Protein 5NFI (pdb70)

Solvent-accessible surface area: 13356 Å² total

Structure (mmCIF, N/CA/C/O backbone):
data_5NFI
#
_entry.id   5NFI
#
_cell.length_a   101.600
_cell.length_b   83.210
_cell.length_c   38.740
_cell.angle_alpha   90.000
_cell.angle_beta   94.760
_cell.angle_gamma   90.000
#
_symmetry.space_group_name_H-M   'C 1 2 1'
#
loop_
_entity.id
_entity.type
_entity.pdbx_description
1 polymer 'Minor fimbrium anchoring subunit Mfa2'
2 non-polymer 'IODIDE ION'
3 water water
#
loop_
_atom_site.group_PDB
_atom_site.id
_atom_site.type_symbol
_atom_site.label_atom_id
_atom_site.label_alt_id
_atom_site.label_comp_id
_atom_site.label_asym_id
_atom_site.label_entity_id
_atom_site.label_seq_id
_atom_site.pdbx_PDB_ins_code
_atom_site.Cartn_x
_atom_site.Cartn_y
_atom_site.Cartn_z
_atom_site.occupancy
_atom_site.B_iso_or_equiv
_atom_site.auth_seq_id
_atom_site.auth_comp_id
_atom_site.auth_asym_id
_atom_site.auth_atom_id
_atom_site.pdbx_PDB_model_num
ATOM 1 N N . CYS A 1 1 ? 32.372 63.308 18.388 1.00 87.89 40 CYS B N 1
ATOM 2 C CA . CYS A 1 1 ? 33.728 62.835 18.116 1.00 87.37 40 CYS B CA 1
ATOM 3 C C . CYS A 1 1 ? 33.739 61.343 17.727 1.00 85.00 40 CYS B C 1
ATOM 4 O O . CYS A 1 1 ? 33.362 60.483 18.529 1.00 83.89 40 CYS B O 1
ATOM 7 N N . PRO A 1 2 ? 34.187 61.029 16.497 1.00 84.37 41 PRO B N 1
ATOM 8 C CA . PRO A 1 2 ? 34.137 59.662 15.952 1.00 81.35 41 PRO B CA 1
ATOM 9 C C . PRO A 1 2 ? 35.266 58.766 16.477 1.00 79.02 41 PRO 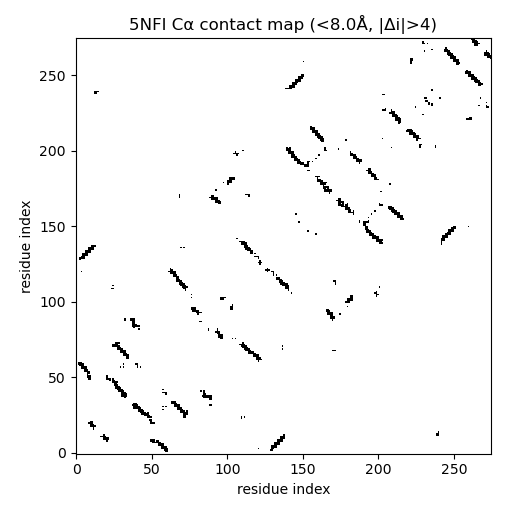B C 1
ATOM 10 O O . PRO A 1 2 ? 36.370 59.257 16.732 1.00 80.23 41 PRO B O 1
ATOM 14 N N . ARG A 1 3 ? 34.988 57.472 16.642 1.00 75.57 42 ARG B N 1
ATOM 15 C CA . ARG A 1 3 ? 35.977 56.534 17.175 1.00 73.36 42 ARG B CA 1
ATOM 16 C C . ARG A 1 3 ? 35.923 55.145 16.506 1.00 71.72 42 ARG B C 1
ATOM 17 O O . ARG A 1 3 ? 34.921 54.761 15.886 1.00 70.85 42 ARG B O 1
ATOM 25 N N . GLY A 1 4 ? 37.001 54.379 16.656 1.00 70.93 43 GLY B N 1
ATOM 26 C CA . GLY A 1 4 ? 37.075 53.069 16.048 1.00 68.31 43 GLY B CA 1
ATOM 27 C C . GLY A 1 4 ? 38.435 52.417 16.147 1.00 67.36 43 GLY B C 1
ATOM 28 O O . GLY A 1 4 ? 39.398 53.026 16.603 1.00 67.90 43 GLY B O 1
ATOM 29 N N . VAL A 1 5 ? 38.486 51.155 15.727 1.00 65.78 44 VAL B N 1
ATOM 30 C CA . VAL A 1 5 ? 39.705 50.352 15.731 1.00 64.91 44 VAL B CA 1
ATOM 31 C C . VAL A 1 5 ? 40.177 50.124 14.307 1.00 63.67 44 VAL B C 1
ATOM 32 O O . VAL A 1 5 ? 39.409 49.652 13.483 1.00 61.85 44 VAL B O 1
ATOM 36 N N . TYR A 1 6 ? 41.430 50.433 14.003 1.00 64.21 45 TYR B N 1
ATOM 37 C CA . TYR A 1 6 ? 41.966 49.992 12.727 1.00 63.74 45 TYR B CA 1
ATOM 38 C C . TYR A 1 6 ? 42.492 48.572 12.896 1.00 61.83 45 TYR B C 1
ATOM 39 O O . TYR A 1 6 ? 43.194 48.276 13.857 1.00 61.95 45 TYR B O 1
ATOM 48 N N . VAL A 1 7 ? 42.133 47.697 11.963 1.00 60.09 46 VAL B N 1
ATOM 49 C CA . VAL A 1 7 ? 42.522 46.297 12.041 1.00 59.04 46 VAL B CA 1
ATOM 50 C C . VAL A 1 7 ? 43.281 45.860 10.800 1.00 59.53 46 VAL B C 1
ATOM 51 O O . VAL A 1 7 ? 42.862 46.108 9.669 1.00 58.86 46 VAL B O 1
ATOM 55 N N . ASN A 1 8 ? 44.418 45.220 11.044 1.00 61.04 47 ASN B N 1
ATOM 56 C CA . ASN A 1 8 ? 45.259 44.664 10.007 1.00 61.83 47 ASN B CA 1
ATOM 57 C C . ASN A 1 8 ? 45.093 43.150 9.938 1.00 61.23 47 ASN B C 1
ATOM 58 O O . ASN A 1 8 ? 45.124 42.459 10.964 1.00 60.34 47 ASN B O 1
ATOM 63 N N . PHE A 1 9 ? 44.920 42.618 8.739 1.00 61.83 48 PHE B N 1
ATOM 64 C CA . PHE A 1 9 ? 44.656 41.195 8.654 1.00 62.06 48 PHE B CA 1
ATOM 65 C C . PHE A 1 9 ? 45.818 40.479 8.014 1.00 64.15 48 PHE B C 1
ATOM 66 O O . PHE A 1 9 ? 46.283 40.865 6.929 1.00 65.97 48 PHE B O 1
ATOM 74 N N . TYR A 1 10 ? 46.288 39.450 8.723 1.00 64.07 49 TYR B N 1
ATOM 75 C CA . TYR A 1 10 ? 47.370 38.589 8.272 1.00 64.33 49 TYR B CA 1
ATOM 76 C C . TYR A 1 10 ? 46.982 37.114 8.419 1.00 63.84 49 TYR B C 1
ATOM 77 O O . TYR A 1 10 ? 45.887 36.791 8.885 1.00 62.35 49 TYR B O 1
ATOM 86 N N . SER A 1 11 ? 47.873 36.222 8.004 1.00 64.99 50 SER B N 1
ATOM 87 C CA . SER A 1 11 ? 47.653 34.801 8.215 1.00 64.75 50 SER B CA 1
ATOM 88 C C . SER A 1 11 ? 48.978 34.121 8.530 1.00 68.08 50 SER B C 1
ATOM 89 O O . SER A 1 11 ? 49.871 34.025 7.684 1.00 69.11 50 SER B O 1
ATOM 92 N N . GLN A 1 12 ? 49.101 33.669 9.768 1.00 69.68 51 GLN B N 1
ATOM 93 C CA . GLN A 1 12 ? 50.295 32.993 10.212 1.00 73.08 51 GLN B CA 1
ATOM 94 C C . GLN A 1 12 ? 49.865 31.780 10.995 1.00 73.49 51 GLN B C 1
ATOM 95 O O . GLN A 1 12 ? 49.292 31.877 12.078 1.00 73.00 51 GLN B O 1
ATOM 101 N N . THR A 1 13 ? 50.163 30.625 10.438 1.00 74.87 52 THR B N 1
ATOM 102 C CA . THR A 1 13 ? 49.442 29.438 10.822 1.00 73.88 52 THR B CA 1
ATOM 103 C C . THR A 1 13 ? 49.821 28.798 12.160 1.00 75.06 52 THR B C 1
ATOM 104 O O . THR A 1 13 ? 49.014 28.012 12.672 1.00 74.41 52 THR B O 1
ATOM 108 N N . GLU A 1 14 ? 51.004 29.147 12.693 1.00 75.69 53 GLU B N 1
ATOM 109 C CA . GLU A 1 14 ? 51.633 28.565 13.904 1.00 77.04 53 GLU B CA 1
ATOM 110 C C . GLU A 1 14 ? 52.866 27.732 13.559 1.00 77.86 53 GLU B C 1
ATOM 111 O O . GLU A 1 14 ? 53.819 27.680 14.321 1.00 79.92 53 GLU B O 1
ATOM 117 N N . CYS A 1 15 ? 52.835 27.060 12.417 1.00 75.98 54 CYS B N 1
ATOM 118 C CA . CYS A 1 15 ? 54.035 26.422 11.891 1.00 76.72 54 CYS B CA 1
ATOM 119 C C . CYS A 1 15 ? 54.744 27.363 10.920 1.00 78.13 54 CYS B C 1
ATOM 120 O O . CYS A 1 15 ? 55.823 27.053 10.419 1.00 79.92 54 CYS B O 1
ATOM 123 N N . ALA A 1 16 ? 54.135 28.512 10.653 1.00 78.59 55 ALA B N 1
ATOM 124 C CA . ALA A 1 16 ? 54.729 29.493 9.755 1.00 81.48 55 ALA B CA 1
ATOM 125 C C . ALA A 1 16 ? 55.673 30.421 10.521 1.00 84.98 55 ALA B C 1
ATOM 126 O O . ALA A 1 16 ? 55.355 30.876 11.621 1.00 85.18 55 ALA B O 1
ATOM 128 N N . GLU A 1 17 ? 56.838 30.699 9.949 1.00 87.57 56 GLU B N 1
ATOM 129 C CA . GLU A 1 17 ? 57.804 31.555 10.628 1.00 90.45 56 GLU B CA 1
ATOM 130 C C . GLU A 1 17 ? 57.522 33.031 10.354 1.00 90.86 56 GLU B C 1
ATOM 131 O O . GLU A 1 17 ? 57.786 33.877 11.205 1.00 91.35 56 GLU B O 1
ATOM 137 N N . ASN A 1 18 ? 56.964 33.314 9.174 1.00 90.73 57 ASN B N 1
ATOM 138 C CA . ASN A 1 18 ? 56.571 34.663 8.755 1.00 90.45 57 ASN B CA 1
ATOM 139 C C . ASN A 1 18 ? 55.058 34.771 8.468 1.00 87.29 57 ASN B C 1
ATOM 140 O O . ASN A 1 18 ? 54.443 33.822 7.984 1.00 85.98 57 ASN B O 1
ATOM 145 N N . PRO A 1 19 ? 54.446 35.930 8.774 1.00 85.89 58 PRO B N 1
ATOM 146 C CA . PRO A 1 19 ? 53.015 36.079 8.491 1.00 82.29 58 PRO B CA 1
ATOM 147 C C . PRO A 1 19 ? 52.742 36.169 7.001 1.00 80.26 58 PRO B C 1
ATOM 148 O O . PRO A 1 19 ? 53.570 36.699 6.260 1.00 82.07 58 PRO B O 1
ATOM 152 N N . SER A 1 20 ? 51.594 35.648 6.577 1.00 76.32 59 SER B N 1
ATOM 153 C CA . SER A 1 20 ? 51.196 35.670 5.179 1.00 74.26 59 SER B CA 1
ATOM 154 C C . SER A 1 20 ? 49.983 36.573 5.031 1.00 72.23 59 SER B C 1
ATOM 155 O O . SER A 1 20 ? 49.354 36.933 6.023 1.00 71.63 59 SER B O 1
ATOM 158 N N . TYR A 1 21 ? 49.646 36.923 3.794 1.00 70.77 60 TYR B N 1
ATOM 159 C CA . TYR A 1 21 ? 48.535 37.832 3.528 1.00 68.29 60 TYR B CA 1
ATOM 160 C C . TYR A 1 21 ? 47.709 37.341 2.349 1.00 66.61 60 TYR B C 1
ATOM 161 O O . TYR A 1 21 ? 47.646 38.005 1.308 1.00 67.83 60 TYR B O 1
ATOM 170 N N . PRO A 1 22 ? 47.038 36.195 2.527 1.00 63.79 61 PRO B N 1
ATOM 171 C CA . PRO A 1 22 ? 46.475 35.389 1.439 1.00 61.65 61 PRO B CA 1
ATOM 172 C C . PRO A 1 22 ? 45.592 36.174 0.493 1.00 60.66 61 PRO B C 1
ATOM 173 O O . PRO A 1 22 ? 44.662 36.847 0.937 1.00 60.13 61 PRO B O 1
ATOM 177 N N . ALA A 1 23 ? 45.882 36.084 -0.800 1.00 61.46 62 ALA B N 1
ATOM 178 C CA . ALA A 1 23 ? 45.018 36.672 -1.816 1.00 62.50 62 ALA B CA 1
ATOM 179 C C . ALA A 1 23 ? 43.626 36.044 -1.801 1.00 60.87 62 ALA B C 1
ATOM 180 O O . ALA A 1 23 ? 42.667 36.648 -2.270 1.00 61.02 62 ALA B O 1
ATOM 182 N N . GLU A 1 24 ? 43.538 34.827 -1.258 1.00 58.79 63 GLU B N 1
ATOM 183 C CA . GLU A 1 24 ? 42.309 34.043 -1.224 1.00 56.34 63 GLU B CA 1
ATOM 184 C C . GLU A 1 24 ? 41.189 34.768 -0.517 1.00 53.71 63 GLU B C 1
ATOM 185 O O . GLU A 1 24 ? 40.018 34.487 -0.766 1.00 52.01 63 GLU B O 1
ATOM 191 N N . VAL A 1 25 ? 41.544 35.688 0.382 1.00 53.93 64 VAL B N 1
ATOM 192 C CA . VAL A 1 25 ? 40.533 36.443 1.118 1.00 52.79 64 VAL B CA 1
ATOM 193 C C . VAL A 1 25 ? 40.062 37.624 0.306 1.00 54.14 64 VAL B C 1
ATOM 194 O O . VAL A 1 25 ? 40.807 38.572 0.136 1.00 56.49 64 VAL B O 1
ATOM 198 N N . ALA A 1 26 ? 38.828 37.563 -0.200 1.00 53.25 65 ALA B N 1
ATOM 199 C CA . ALA A 1 26 ? 38.311 38.596 -1.118 1.00 54.49 65 ALA B CA 1
ATOM 200 C C . ALA A 1 26 ? 37.283 39.523 -0.493 1.00 54.17 65 ALA B C 1
ATOM 201 O O . ALA A 1 26 ? 36.978 40.576 -1.050 1.00 55.84 65 ALA B O 1
ATOM 203 N N . ARG A 1 27 ? 36.740 39.143 0.654 1.00 51.99 66 ARG B N 1
ATOM 204 C CA . ARG A 1 27 ? 35.768 39.989 1.311 1.00 51.52 66 ARG B CA 1
ATOM 205 C C . ARG A 1 27 ? 35.757 39.697 2.798 1.00 50.58 66 ARG B C 1
ATOM 206 O O . ARG A 1 27 ? 36.283 38.685 3.231 1.00 49.91 66 ARG B O 1
ATOM 214 N N . LEU A 1 28 ? 35.183 40.600 3.585 1.00 51.15 67 LEU B N 1
ATOM 215 C CA . LEU A 1 28 ? 35.267 40.520 5.041 1.00 50.99 67 LEU B CA 1
ATOM 216 C C . LEU A 1 28 ? 33.943 40.885 5.704 1.00 50.63 67 LEU B C 1
ATOM 217 O O . LEU A 1 28 ? 33.216 41.756 5.234 1.00 51.38 67 LEU B O 1
ATOM 222 N N . ASN A 1 29 ? 33.639 40.189 6.791 1.00 49.69 68 ASN B N 1
ATOM 223 C CA . ASN A 1 29 ? 32.565 40.543 7.689 1.00 50.04 68 ASN B CA 1
ATOM 224 C C . ASN A 1 29 ? 33.213 40.676 9.068 1.00 50.41 68 ASN B C 1
ATOM 225 O O . ASN A 1 29 ? 33.635 39.686 9.662 1.00 50.29 68 ASN B O 1
ATOM 230 N N . VAL A 1 30 ? 33.318 41.897 9.568 1.00 51.12 69 VAL B N 1
ATOM 231 C CA . VAL A 1 30 ? 34.026 42.149 10.812 1.00 51.25 69 VAL B CA 1
ATOM 232 C C . VAL A 1 30 ? 33.074 42.706 11.863 1.00 52.88 69 VAL B C 1
ATOM 233 O O . VAL A 1 30 ? 32.403 43.724 11.637 1.00 54.87 69 VAL B O 1
ATOM 237 N N . TYR A 1 31 ? 33.009 42.023 13.002 1.00 52.25 70 TYR B N 1
ATOM 238 C CA . TYR A 1 31 ? 32.075 42.363 14.070 1.00 52.86 70 TYR B CA 1
ATOM 239 C C . TYR A 1 31 ? 32.822 42.784 15.323 1.00 54.58 70 TYR B C 1
ATOM 240 O O . TYR A 1 31 ? 33.930 42.302 15.590 1.00 55.21 70 TYR B O 1
ATOM 249 N N . ALA A 1 32 ? 32.210 43.673 16.098 1.00 55.07 71 ALA B N 1
ATOM 250 C CA . ALA A 1 32 ? 32.792 44.098 17.368 1.00 55.25 71 ALA B CA 1
ATOM 251 C C . ALA A 1 32 ? 31.832 43.762 18.500 1.00 55.96 71 ALA B C 1
ATOM 252 O O . ALA A 1 32 ? 30.654 44.117 18.458 1.00 56.13 71 ALA B O 1
ATOM 254 N N . PHE A 1 33 ? 32.343 43.049 19.496 1.00 57.03 72 PHE B N 1
ATOM 255 C CA . PHE A 1 33 ? 31.571 42.722 20.681 1.00 58.69 72 PHE B CA 1
ATOM 256 C C . PHE A 1 33 ? 32.239 43.403 21.857 1.00 60.81 72 PHE B C 1
ATOM 257 O O . PHE A 1 33 ? 33.457 43.603 21.853 1.00 60.64 72 PHE B O 1
ATOM 265 N N . ASP A 1 34 ? 31.441 43.788 22.848 1.00 62.93 73 ASP B N 1
ATOM 266 C CA . ASP A 1 34 ? 31.957 44.533 23.993 1.00 64.92 73 ASP B CA 1
ATOM 267 C C . ASP A 1 34 ? 32.198 43.664 25.226 1.00 65.74 73 ASP B C 1
ATOM 268 O O . ASP A 1 34 ? 32.192 42.438 25.145 1.00 64.45 73 ASP B O 1
ATOM 273 N N . LYS A 1 35 ? 32.399 44.325 26.362 1.00 68.56 74 LYS B N 1
ATOM 274 C CA . LYS A 1 35 ? 32.660 43.661 27.632 1.00 71.05 74 LYS B CA 1
ATOM 275 C C . LYS A 1 35 ? 31.660 42.544 27.928 1.00 72.01 74 LYS B C 1
ATOM 276 O O . LYS A 1 35 ? 32.002 41.579 28.602 1.00 72.68 74 LYS B O 1
ATOM 282 N N . ASP A 1 36 ? 30.439 42.667 27.408 1.00 72.50 75 ASP B N 1
ATOM 283 C CA . ASP A 1 36 ? 29.356 41.725 27.716 1.00 72.93 75 ASP B CA 1
ATOM 284 C C . ASP A 1 36 ? 29.117 40.686 26.623 1.00 70.44 75 ASP B C 1
ATOM 285 O O . ASP A 1 36 ? 28.263 39.814 26.767 1.00 70.01 75 ASP B O 1
ATOM 290 N N . GLY A 1 37 ? 29.878 40.776 25.541 1.00 68.05 76 GLY B N 1
ATOM 291 C CA . GLY A 1 37 ? 29.729 39.851 24.439 1.00 66.67 76 GLY B CA 1
ATOM 292 C C . GLY A 1 37 ? 28.568 40.230 23.542 1.00 66.63 76 GLY B C 1
ATOM 293 O O . GLY A 1 37 ? 28.104 39.421 22.755 1.00 66.42 76 GLY B O 1
ATOM 294 N N . ILE A 1 38 ? 28.099 41.465 23.667 1.00 66.72 77 ILE B N 1
ATOM 295 C CA . ILE A 1 38 ? 27.005 41.969 22.846 1.00 65.44 77 ILE B CA 1
ATOM 296 C C . ILE A 1 38 ? 27.535 42.649 21.585 1.00 63.82 77 ILE B C 1
ATOM 297 O O . ILE A 1 38 ? 28.555 43.332 21.631 1.00 64.25 77 ILE B O 1
ATOM 302 N N . LEU A 1 39 ? 26.854 42.456 20.460 1.00 62.50 78 LEU B N 1
ATOM 303 C CA . LEU A 1 39 ? 27.261 43.070 19.194 1.00 61.59 78 LEU B CA 1
ATOM 304 C C . LEU A 1 39 ? 27.131 44.589 19.231 1.00 62.34 78 LEU B C 1
ATOM 305 O O . LEU A 1 39 ? 26.061 45.116 19.506 1.00 56.73 78 LEU B O 1
ATOM 310 N N . ARG A 1 40 ? 28.231 45.283 18.954 1.00 61.17 79 ARG B N 1
ATOM 311 C CA . ARG A 1 40 ? 28.238 46.742 18.942 1.00 60.44 79 ARG B CA 1
ATOM 312 C C . ARG A 1 40 ? 28.518 47.319 17.559 1.00 60.05 79 ARG B C 1
ATOM 313 O O . ARG A 1 40 ? 28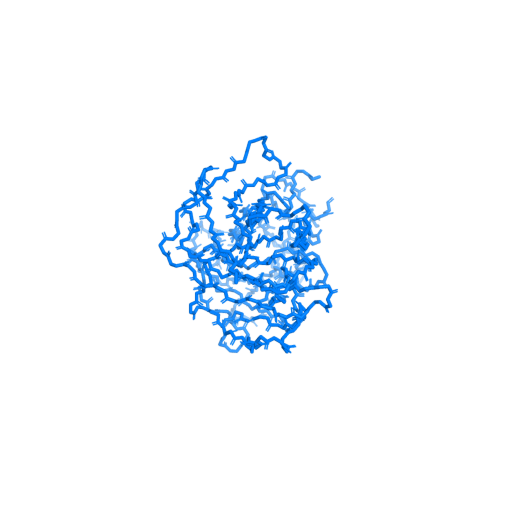.221 48.479 17.301 1.00 62.15 79 ARG B O 1
ATOM 321 N N . SER A 1 41 ? 29.088 46.523 16.668 1.00 57.91 80 SER B N 1
ATOM 322 C CA . SER A 1 41 ? 29.455 47.027 15.360 1.00 57.44 80 SER B CA 1
ATOM 323 C C . SER A 1 41 ? 29.467 45.900 14.337 1.00 56.97 80 SER B C 1
ATOM 324 O O . SER A 1 41 ? 30.003 44.830 14.618 1.00 56.86 80 SER B O 1
ATOM 327 N N . ALA A 1 42 ? 28.887 46.126 13.158 1.00 56.99 81 ALA B N 1
ATOM 328 C CA . ALA A 1 42 ? 28.843 45.099 12.112 1.00 55.94 81 ALA B CA 1
ATOM 329 C C . ALA A 1 42 ? 29.236 45.664 10.756 1.00 56.35 81 ALA B C 1
ATOM 330 O O . ALA A 1 42 ? 28.539 46.512 10.209 1.00 57.35 81 ALA B O 1
ATOM 332 N N . ASN A 1 43 ? 30.340 45.179 10.201 1.00 55.50 82 ASN B N 1
ATOM 333 C CA . ASN A 1 43 ? 30.881 45.788 8.991 1.00 56.06 82 ASN B CA 1
ATOM 334 C C . ASN A 1 43 ? 31.188 44.797 7.878 1.00 56.32 82 ASN B C 1
ATOM 335 O O . ASN A 1 43 ? 31.621 43.668 8.130 1.00 55.07 82 ASN B O 1
ATOM 340 N N . VAL A 1 44 ? 30.983 45.237 6.642 1.00 57.77 83 VAL B N 1
ATOM 341 C CA . VAL A 1 44 ? 31.213 44.399 5.479 1.00 58.14 83 VAL B CA 1
ATOM 342 C C . VAL A 1 44 ? 32.167 45.092 4.511 1.00 60.45 83 VAL B C 1
ATOM 343 O O . VAL A 1 44 ? 31.979 46.264 4.174 1.00 62.92 83 VAL B O 1
ATOM 347 N N . PHE A 1 45 ? 33.207 44.389 4.071 1.00 59.73 84 PHE B N 1
ATOM 348 C CA . PHE A 1 45 ? 34.153 44.991 3.127 1.00 59.90 84 PHE B CA 1
ATOM 349 C C . PHE A 1 45 ? 34.348 44.112 1.899 1.00 60.02 84 PHE B C 1
ATOM 350 O O . PHE A 1 45 ? 34.818 42.979 1.999 1.00 59.54 84 PHE B O 1
ATOM 358 N N . GLU A 1 46 ? 33.967 44.633 0.742 1.00 61.49 85 GLU B N 1
ATOM 359 C CA . GLU A 1 46 ? 34.206 43.945 -0.510 1.00 62.61 85 GLU B CA 1
ATOM 360 C C . GLU A 1 46 ? 35.589 44.337 -1.042 1.00 65.03 85 GLU B C 1
ATOM 361 O O . GLU A 1 46 ? 36.245 45.200 -0.482 1.00 66.59 85 GLU B O 1
ATOM 367 N N . ASP A 1 47 ? 36.028 43.669 -2.103 1.00 65.82 86 ASP B N 1
ATOM 368 C CA . ASP A 1 47 ? 37.284 43.963 -2.787 1.00 67.09 86 ASP B CA 1
ATOM 369 C C . ASP A 1 47 ? 38.509 43.933 -1.874 1.00 66.41 86 ASP B C 1
ATOM 370 O O . ASP A 1 47 ? 39.466 44.682 -2.069 1.00 68.59 86 ASP B O 1
ATOM 375 N N . VAL A 1 48 ? 38.481 43.049 -0.888 1.00 63.45 87 VAL B N 1
ATOM 376 C CA . VAL A 1 48 ? 39.594 42.917 0.032 1.00 63.26 87 VAL B CA 1
ATOM 377 C C . VAL A 1 48 ? 40.841 42.373 -0.657 1.00 64.12 87 VAL B C 1
ATOM 378 O O . VAL A 1 48 ? 40.799 41.377 -1.374 1.00 64.15 87 VAL B O 1
ATOM 382 N N . GLN A 1 49 ? 41.947 43.066 -0.444 1.00 65.11 88 GLN B N 1
ATOM 383 C CA . GLN A 1 49 ? 43.268 42.559 -0.755 1.00 65.88 88 GLN B CA 1
ATOM 384 C C . GLN A 1 49 ? 44.108 42.708 0.491 1.00 66.10 88 GLN B C 1
ATOM 385 O O . GLN A 1 49 ? 44.611 43.782 0.762 1.00 68.18 88 GLN B O 1
ATOM 391 N N . LEU A 1 50 ? 44.233 41.645 1.268 1.00 65.00 89 LEU B N 1
ATOM 392 C CA . LEU A 1 50 ? 45.050 41.681 2.470 1.00 65.50 89 LEU B CA 1
ATOM 393 C C . LEU A 1 50 ? 46.451 42.147 2.144 1.00 69.04 89 LEU B C 1
ATOM 394 O O . LEU A 1 50 ? 46.990 41.816 1.089 1.00 70.16 89 LEU B O 1
ATOM 399 N N . SER A 1 51 ? 47.042 42.912 3.052 1.00 71.39 90 SER B N 1
ATOM 400 C CA . SER A 1 51 ? 48.390 43.401 2.846 1.00 75.15 90 SER B CA 1
ATOM 401 C C . SER A 1 51 ? 49.057 43.734 4.172 1.00 76.45 90 SER B C 1
ATOM 402 O O . SER A 1 51 ? 48.383 43.952 5.175 1.00 76.03 90 SER B O 1
ATOM 405 N N . ALA A 1 52 ? 50.387 43.761 4.165 1.00 78.29 91 ALA B N 1
ATOM 406 C CA . ALA A 1 52 ? 51.175 43.942 5.379 1.00 79.42 91 ALA B CA 1
ATOM 407 C C . ALA A 1 52 ? 50.889 45.277 6.033 1.00 81.25 91 ALA B C 1
ATOM 408 O O . ALA A 1 52 ? 50.950 45.408 7.259 1.00 81.00 91 ALA B O 1
ATOM 410 N N . ALA A 1 53 ? 50.558 46.264 5.209 1.00 82.91 92 ALA B N 1
ATOM 411 C CA . ALA A 1 53 ? 50.349 47.615 5.696 1.00 84.84 92 ALA B CA 1
ATOM 412 C C . ALA A 1 53 ? 48.945 48.136 5.394 1.00 84.15 92 ALA B C 1
ATOM 413 O O . ALA A 1 53 ? 48.718 49.347 5.379 1.00 85.63 92 ALA B O 1
ATOM 415 N N . LYS A 1 54 ? 48.001 47.234 5.147 1.00 82.01 93 LYS B N 1
ATOM 416 C CA . LYS A 1 54 ? 46.633 47.672 4.916 1.00 81.39 93 LYS B CA 1
ATOM 417 C C . LYS A 1 54 ? 45.794 47.521 6.180 1.00 79.49 93 LYS B C 1
ATOM 418 O O . LYS A 1 54 ? 45.923 46.536 6.914 1.00 78.75 93 LYS B O 1
ATOM 424 N N . GLU A 1 55 ? 44.939 48.511 6.431 1.00 77.87 94 GLU B N 1
ATOM 425 C CA . GLU A 1 55 ? 44.071 48.494 7.599 1.00 74.54 94 GLU B CA 1
ATOM 426 C C . GLU A 1 55 ? 42.619 48.753 7.233 1.00 71.88 94 GLU B C 1
ATOM 427 O O . GLU A 1 55 ? 42.318 49.341 6.196 1.00 72.87 94 GLU B O 1
ATOM 433 N N . TRP A 1 56 ? 41.720 48.302 8.098 1.00 68.65 95 TRP B N 1
ATOM 434 C CA . TRP A 1 56 ? 40.288 48.523 7.919 1.00 66.18 95 TRP B CA 1
ATOM 435 C C . TRP A 1 56 ? 39.717 49.107 9.201 1.00 65.35 95 TRP B C 1
ATOM 436 O O . TRP A 1 56 ? 39.927 48.549 10.277 1.00 64.66 95 TRP B O 1
ATOM 447 N N . LEU A 1 57 ? 39.007 50.228 9.094 1.00 65.55 96 LEU B N 1
ATOM 448 C CA . LEU A 1 57 ? 38.418 50.866 10.266 1.00 65.06 96 LEU B CA 1
ATOM 449 C C . LEU A 1 57 ? 37.126 50.182 10.688 1.00 63.35 96 LEU B C 1
ATOM 450 O O . LEU A 1 57 ? 36.228 49.977 9.881 1.00 62.87 96 LEU B O 1
ATOM 455 N N . ILE A 1 58 ? 37.057 49.835 11.965 1.00 62.95 97 ILE B N 1
ATOM 456 C CA . ILE A 1 58 ? 35.891 49.237 12.585 1.00 62.38 97 ILE B CA 1
ATOM 457 C C . ILE A 1 58 ? 35.307 50.286 13.519 1.00 64.65 97 ILE B C 1
ATOM 458 O O . ILE A 1 58 ? 35.852 50.546 14.599 1.00 65.39 97 ILE B O 1
ATOM 463 N N . PRO A 1 59 ? 34.230 50.943 13.075 1.00 66.09 98 PRO B N 1
ATOM 464 C CA . PRO A 1 59 ? 33.527 51.949 13.871 1.00 68.48 98 PRO B CA 1
ATOM 465 C C . PRO A 1 59 ? 33.121 51.446 15.253 1.00 70.23 98 PRO B C 1
ATOM 466 O O . PRO A 1 59 ? 32.598 50.332 15.372 1.00 68.97 98 PRO B O 1
ATOM 470 N N . LEU A 1 60 ? 33.396 52.260 16.272 1.00 73.32 99 LEU B N 1
ATOM 471 C CA . LEU A 1 60 ? 32.890 52.043 17.624 1.00 75.24 99 LEU B CA 1
ATOM 472 C C . LEU A 1 60 ? 32.427 53.396 18.147 1.00 79.44 99 LEU B C 1
ATOM 473 O O . LEU A 1 60 ? 32.592 54.400 17.465 1.00 80.78 99 LEU B O 1
ATOM 478 N N . GLU A 1 61 ? 31.852 53.447 19.343 1.00 81.68 100 GLU B N 1
ATOM 479 C CA . GLU A 1 61 ? 31.392 54.726 19.872 1.00 84.27 100 GLU B CA 1
ATOM 480 C C . GLU A 1 61 ? 31.691 54.908 21.345 1.00 84.99 100 GLU B C 1
ATOM 481 O O . GLU A 1 61 ? 32.407 55.829 21.733 1.00 86.51 100 GLU B O 1
ATOM 487 N N . LYS A 1 62 ? 31.122 54.046 22.168 1.00 82.71 101 LYS B N 1
ATOM 488 C CA . LYS A 1 62 ? 31.343 54.139 23.596 1.00 82.80 101 LYS B CA 1
ATOM 489 C C . LYS A 1 62 ? 32.691 53.510 23.980 1.00 82.94 101 LYS B C 1
ATOM 490 O O . LYS A 1 62 ? 33.037 52.414 23.525 1.00 81.94 101 LYS B O 1
ATOM 496 N N . ASP A 1 63 ? 33.454 54.223 24.806 1.00 83.82 102 ASP B N 1
ATOM 497 C CA . ASP A 1 63 ? 34.713 53.716 25.357 1.00 82.44 102 ASP B CA 1
ATOM 498 C C . ASP A 1 63 ? 34.539 52.323 25.959 1.00 79.89 102 ASP B C 1
ATOM 499 O O . ASP A 1 63 ? 33.445 51.962 26.381 1.00 79.46 102 ASP B O 1
ATOM 504 N N . GLY A 1 64 ? 35.616 51.544 26.002 1.00 77.97 103 GLY B N 1
ATOM 505 C CA . GLY A 1 64 ? 35.562 50.238 26.642 1.00 76.58 103 GLY B CA 1
ATOM 506 C C . GLY A 1 64 ? 36.409 49.135 26.023 1.00 74.59 103 GLY B C 1
ATOM 507 O O . GLY A 1 64 ? 37.261 49.389 25.154 1.00 74.39 103 GLY B O 1
ATOM 508 N N . LEU A 1 65 ? 36.186 47.906 26.490 1.00 73.08 104 LEU B N 1
ATOM 509 C CA . LEU A 1 65 ? 36.912 46.748 25.975 1.00 71.40 104 LEU B CA 1
ATOM 510 C C . LEU A 1 65 ? 36.128 46.122 24.847 1.00 69.97 104 LEU B C 1
ATOM 511 O O . LEU A 1 65 ? 34.910 45.949 24.940 1.00 70.97 104 LEU B O 1
ATOM 516 N N . TYR A 1 66 ? 36.815 45.790 23.766 1.00 67.97 105 TYR B N 1
ATOM 517 C CA . TYR A 1 66 ? 36.142 45.144 22.657 1.00 65.27 105 TYR B CA 1
ATOM 518 C C . TYR A 1 66 ? 36.996 44.030 22.101 1.00 64.61 105 TYR B C 1
ATOM 519 O O . TYR A 1 66 ? 38.220 44.059 22.190 1.00 65.41 105 TYR B O 1
ATOM 528 N N . THR A 1 67 ? 36.329 43.035 21.535 1.00 62.88 106 THR B N 1
ATOM 529 C CA . THR A 1 67 ? 37.010 42.012 20.769 1.00 60.52 106 THR B CA 1
ATOM 530 C C . THR A 1 67 ? 36.393 42.035 19.382 1.00 58.94 106 THR B C 1
ATOM 531 O O . THR A 1 67 ? 35.192 42.294 19.221 1.00 58.48 106 THR B O 1
ATOM 535 N N . ILE A 1 68 ? 37.219 41.789 18.379 1.00 57.97 107 ILE B N 1
ATOM 536 C CA . ILE A 1 68 ? 36.746 41.788 17.017 1.00 56.66 107 ILE B CA 1
ATOM 537 C C . ILE A 1 68 ? 36.775 40.369 16.453 1.00 56.39 107 ILE B C 1
ATOM 538 O O . ILE A 1 68 ? 37.766 39.652 16.605 1.00 57.70 107 ILE B O 1
ATOM 543 N N . PHE A 1 69 ? 35.671 39.958 15.833 1.00 54.82 108 PHE B N 1
ATOM 544 C CA . PHE A 1 69 ? 35.603 38.673 15.143 1.00 53.37 108 PHE B CA 1
ATOM 545 C C . PHE A 1 69 ? 35.576 38.927 13.641 1.00 53.30 108 PHE B C 1
ATOM 546 O O . PHE A 1 69 ? 34.842 39.794 13.162 1.00 53.66 108 PHE B O 1
ATOM 554 N N . ALA A 1 70 ? 36.384 38.200 12.886 1.00 52.78 109 ALA B N 1
ATOM 555 C CA . ALA A 1 70 ? 36.449 38.493 11.460 1.00 52.78 109 ALA B CA 1
ATOM 556 C C . ALA A 1 70 ? 36.245 37.246 10.597 1.00 52.28 109 ALA B C 1
ATOM 557 O O . ALA A 1 70 ? 36.820 36.175 10.838 1.00 51.21 109 ALA B O 1
ATOM 559 N N . TRP A 1 71 ? 35.435 37.413 9.564 1.00 52.40 110 TRP B N 1
ATOM 560 C CA . TRP A 1 71 ? 35.124 36.309 8.684 1.00 52.41 110 TRP B CA 1
ATOM 561 C C . TRP A 1 71 ? 35.470 36.646 7.259 1.00 53.61 110 TRP B C 1
ATOM 562 O O . TRP A 1 71 ? 35.094 37.703 6.757 1.00 54.89 110 TRP B O 1
ATOM 573 N N . GLY A 1 72 ? 36.193 35.740 6.614 1.00 53.67 111 GLY B N 1
ATOM 574 C CA . GLY A 1 72 ? 36.651 35.950 5.262 1.00 54.58 111 GLY B CA 1
ATOM 575 C C . GLY A 1 72 ? 35.922 35.054 4.303 1.00 54.54 111 GLY B C 1
ATOM 576 O O . GLY A 1 72 ? 35.824 33.847 4.527 1.00 54.05 111 GLY B O 1
ATOM 577 N N . ASN A 1 73 ? 35.417 35.675 3.241 1.00 55.58 112 ASN B N 1
ATOM 578 C CA . ASN A 1 73 ? 34.692 35.011 2.166 1.00 55.53 112 ASN B CA 1
ATOM 579 C C . ASN A 1 73 ? 33.373 34.380 2.600 1.00 54.95 112 ASN B C 1
ATOM 580 O O . ASN A 1 73 ? 33.034 33.290 2.167 1.00 54.23 112 ASN B O 1
ATOM 585 N N . ILE A 1 74 ? 32.624 35.072 3.443 1.00 56.12 113 ILE B N 1
ATOM 586 C CA . ILE A 1 74 ? 31.241 34.706 3.663 1.00 57.31 113 ILE B CA 1
ATOM 587 C C . ILE A 1 74 ? 30.463 34.879 2.355 1.00 59.71 113 ILE B C 1
ATOM 588 O O . ILE A 1 74 ? 30.496 35.927 1.722 1.00 60.62 113 ILE B O 1
ATOM 593 N N . ASP A 1 75 ? 29.758 33.824 1.974 1.00 60.69 114 ASP B N 1
ATOM 594 C CA . ASP A 1 75 ? 29.297 33.611 0.612 1.00 61.52 114 ASP B CA 1
ATOM 595 C C . ASP A 1 75 ? 27.797 33.370 0.647 1.00 61.43 114 ASP B C 1
ATOM 596 O O . ASP A 1 75 ? 27.212 33.316 1.723 1.00 61.24 114 ASP B O 1
ATOM 601 N N . ASP A 1 76 ? 27.179 33.195 -0.515 1.00 59.73 115 ASP B N 1
ATOM 602 C CA . ASP A 1 76 ? 25.781 32.782 -0.551 1.00 59.01 115 ASP B CA 1
ATOM 603 C C . ASP A 1 76 ? 25.639 31.244 -0.456 1.00 55.17 115 ASP B C 1
ATOM 604 O O . ASP A 1 76 ? 24.545 30.704 -0.641 1.00 53.95 115 ASP B O 1
ATOM 609 N N . HIS A 1 77 ? 26.746 30.561 -0.150 1.00 52.55 116 HIS B N 1
ATOM 610 C CA . HIS A 1 77 ? 26.708 29.146 0.236 1.00 50.78 116 HIS B CA 1
ATOM 611 C C . HIS A 1 77 ? 26.224 29.015 1.675 1.00 50.51 116 HIS B C 1
ATOM 612 O O . HIS A 1 77 ? 26.036 27.893 2.173 1.00 49.56 116 HIS B O 1
ATOM 619 N N . TYR A 1 78 ? 26.058 30.156 2.353 1.00 50.54 117 TYR B N 1
ATOM 620 C CA . TYR A 1 78 ? 25.696 30.145 3.772 1.00 50.33 117 TYR B CA 1
ATOM 621 C C . TYR A 1 78 ? 24.373 30.832 4.072 1.00 51.34 117 TYR B C 1
ATOM 622 O O . TYR A 1 78 ? 24.065 31.873 3.506 1.00 52.90 117 TYR B O 1
ATOM 631 N N . ASN A 1 79 ? 23.592 30.223 4.955 1.00 51.32 118 ASN B N 1
ATOM 632 C CA . ASN A 1 79 ? 22.426 30.842 5.571 1.00 52.72 118 ASN B CA 1
ATOM 633 C C . ASN A 1 79 ? 22.845 31.675 6.778 1.00 52.61 118 ASN B C 1
ATOM 634 O O . ASN A 1 79 ? 23.241 31.127 7.813 1.00 52.36 118 ASN B O 1
ATOM 639 N N . ILE A 1 80 ? 22.734 32.993 6.646 1.00 53.31 119 ILE B N 1
ATOM 640 C CA . ILE A 1 80 ? 23.148 33.917 7.694 1.00 53.73 119 ILE B CA 1
ATOM 641 C C . ILE A 1 80 ? 22.014 34.225 8.679 1.00 54.86 119 ILE B C 1
ATOM 642 O O . ILE A 1 80 ? 20.923 34.617 8.277 1.00 55.94 119 ILE B O 1
ATOM 647 N N . GLY A 1 81 ? 22.277 34.062 9.969 1.00 54.88 120 GLY B N 1
ATOM 648 C CA . GLY A 1 81 ? 21.255 34.292 10.980 1.00 56.35 120 GLY B CA 1
ATOM 649 C C . GLY A 1 81 ? 21.099 35.744 11.393 1.00 57.57 120 GLY B C 1
ATOM 650 O O . GLY A 1 81 ? 21.575 36.648 10.698 1.00 57.38 120 GLY B O 1
ATOM 651 N N . GLU A 1 82 ? 20.432 35.961 12.525 1.00 59.11 121 GLU B N 1
ATOM 652 C CA . GLU A 1 82 ? 20.173 37.302 13.066 1.00 60.94 121 GLU B CA 1
ATOM 653 C C . GLU A 1 82 ? 21.455 38.063 13.388 1.00 59.56 121 GLU B C 1
ATOM 654 O O . GLU A 1 82 ? 22.360 37.538 14.033 1.00 59.04 121 GLU B O 1
ATOM 660 N N . ILE A 1 83 ? 21.534 39.299 12.923 1.00 59.40 122 ILE B N 1
ATOM 661 C CA . ILE A 1 83 ? 22.645 40.183 13.271 1.00 58.99 122 ILE B CA 1
ATOM 662 C C . ILE A 1 83 ? 22.080 41.509 13.766 1.00 60.59 122 ILE B C 1
ATOM 663 O O . ILE A 1 83 ? 21.739 42.375 12.961 1.00 61.49 122 ILE B O 1
ATOM 668 N N . LYS A 1 84 ? 21.957 41.671 15.080 1.00 61.05 123 LYS B N 1
ATOM 669 C CA . LYS A 1 84 ? 21.268 42.850 15.604 1.00 62.32 123 LYS B CA 1
ATOM 670 C C . LYS A 1 84 ? 22.056 43.556 16.695 1.00 62.43 123 LYS B C 1
ATOM 671 O O . LYS A 1 84 ? 22.209 43.048 17.814 1.00 61.82 123 LYS B O 1
ATOM 677 N N . ILE A 1 85 ? 22.541 44.745 16.339 1.00 63.02 124 ILE B N 1
ATOM 678 C CA . ILE A 1 85 ? 23.372 45.572 17.208 1.00 63.01 124 ILE B CA 1
ATOM 679 C C . ILE A 1 85 ? 22.664 45.914 18.502 1.00 64.33 124 ILE B C 1
ATOM 680 O O . ILE A 1 85 ? 21.497 46.297 18.497 1.00 66.36 124 ILE B O 1
ATOM 685 N N . GLY A 1 86 ? 23.382 45.754 19.607 1.00 63.08 125 GLY B N 1
ATOM 686 C CA . GLY A 1 86 ? 22.838 45.972 20.925 1.00 60.74 125 GLY B CA 1
ATOM 687 C C . GLY A 1 86 ? 21.944 44.841 21.382 1.00 83.68 125 GLY B C 1
ATOM 688 O O . GLY A 1 86 ? 21.247 44.982 22.383 1.00 89.35 125 GLY B O 1
ATOM 689 N N . GLU A 1 87 ? 21.949 43.723 20.653 1.00 76.45 126 GLU B N 1
ATOM 690 C CA . GLU A 1 87 ? 21.131 42.555 21.013 1.00 74.62 126 GLU B CA 1
ATOM 691 C C . GLU A 1 87 ? 21.877 41.243 20.794 1.00 70.86 126 GLU B C 1
ATOM 692 O O . GLU A 1 87 ? 22.076 40.479 21.729 1.00 70.16 126 GLU B O 1
ATOM 698 N N . THR A 1 88 ? 22.289 40.995 19.557 1.00 68.58 127 THR B N 1
ATOM 699 C CA . THR A 1 88 ? 23.018 39.783 19.189 1.00 66.70 127 THR B CA 1
ATOM 700 C C . THR A 1 88 ? 24.260 39.559 20.060 1.00 67.11 127 THR B C 1
ATOM 701 O O . THR A 1 88 ? 24.990 40.501 20.330 1.00 67.55 127 THR B O 1
ATOM 705 N N . THR A 1 89 ? 24.508 38.323 20.501 1.00 67.13 128 THR B N 1
ATOM 706 C CA . THR A 1 89 ? 25.679 38.051 21.339 1.00 67.15 128 THR B CA 1
ATOM 707 C C . THR A 1 89 ? 26.710 37.124 20.692 1.00 66.72 128 THR B C 1
ATOM 708 O O . THR A 1 89 ? 26.418 36.447 19.700 1.00 65.55 128 THR B O 1
ATOM 712 N N . LYS A 1 90 ? 27.913 37.103 21.276 1.00 67.89 129 LYS B N 1
ATOM 713 C CA . LYS A 1 90 ? 29.092 36.419 20.719 1.00 67.41 129 LYS B CA 1
ATOM 714 C C . LYS A 1 90 ? 28.839 34.956 20.358 1.00 67.92 129 LYS B C 1
ATOM 715 O O . LYS A 1 90 ? 29.397 34.450 19.400 1.00 66.08 129 LYS B O 1
ATOM 721 N N . GLN A 1 91 ? 27.980 34.283 21.114 1.00 71.23 130 GLN B N 1
ATOM 722 C CA . GLN A 1 91 ? 27.873 32.830 21.013 1.00 71.68 130 GLN B CA 1
ATOM 723 C C . GLN A 1 91 ? 26.615 32.377 20.271 1.00 71.11 130 GLN B C 1
ATOM 724 O O . GLN A 1 91 ? 26.299 31.196 20.249 1.00 71.80 130 GLN B O 1
ATOM 730 N N . GLN A 1 92 ? 25.893 33.310 19.662 1.00 67.88 131 GLN B N 1
ATOM 731 C CA . GLN A 1 92 ? 24.766 32.950 18.816 1.00 64.43 131 GLN B CA 1
ATOM 732 C C . GLN A 1 92 ? 25.268 32.480 17.459 1.00 60.47 131 GLN B C 1
ATOM 733 O O . GLN A 1 92 ? 26.385 32.788 17.057 1.00 59.02 131 GLN B O 1
ATOM 739 N N . VAL A 1 93 ? 24.446 31.725 16.747 1.00 58.58 132 VAL B N 1
ATOM 740 C CA . VAL A 1 93 ? 24.891 31.184 15.477 1.00 55.64 132 VAL B CA 1
ATOM 741 C C . VAL A 1 93 ? 24.863 32.230 14.375 1.00 54.06 132 VAL B C 1
ATOM 742 O O . VAL A 1 93 ? 23.813 32.731 13.985 1.00 55.08 132 VAL B O 1
ATOM 746 N N . LEU A 1 94 ? 26.034 32.546 13.859 1.00 52.07 133 LEU B N 1
ATOM 747 C CA . LEU A 1 94 ? 26.127 33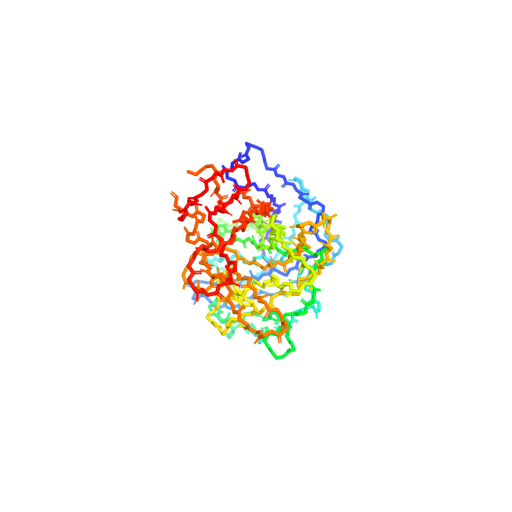.452 12.732 1.00 51.07 133 LEU B CA 1
ATOM 748 C C . LEU A 1 94 ? 25.659 32.827 11.413 1.00 50.91 133 LEU B C 1
ATOM 749 O O . LEU A 1 94 ? 25.037 33.493 10.575 1.00 51.77 133 LEU B O 1
ATOM 762 N N . ARG A 1 96 ? 25.090 29.026 8.877 1.00 47.76 135 ARG B N 1
ATOM 763 C CA . ARG A 1 96 ? 24.936 27.603 8.622 1.00 47.21 135 ARG B CA 1
ATOM 764 C C . ARG A 1 96 ? 25.212 27.288 7.166 1.00 46.43 135 ARG B C 1
ATOM 765 O O . ARG A 1 96 ? 24.667 27.939 6.290 1.00 46.32 135 ARG B O 1
ATOM 773 N N . LEU A 1 97 ? 26.047 26.285 6.900 1.00 46.15 136 LEU B N 1
ATOM 774 C CA . LEU A 1 97 ? 26.293 25.898 5.517 1.00 46.68 136 LEU B CA 1
ATOM 775 C C . LEU A 1 97 ? 24.983 25.482 4.863 1.00 48.81 136 LEU B C 1
ATOM 776 O O . LEU A 1 97 ? 24.204 24.715 5.440 1.00 49.53 136 LEU B O 1
ATOM 781 N N . LYS A 1 98 ? 24.704 26.028 3.684 1.00 50.14 137 LYS B N 1
ATOM 782 C CA . LYS A 1 98 ? 23.438 25.702 3.033 1.00 52.31 137 LYS B CA 1
ATOM 783 C C . LYS A 1 98 ? 23.406 24.223 2.743 1.00 53.96 137 LYS B C 1
ATOM 784 O O . LYS A 1 98 ? 24.407 23.636 2.341 1.00 53.03 137 LYS B O 1
ATOM 790 N N . GLN A 1 99 ? 22.249 23.617 2.955 1.00 56.68 138 GLN B N 1
ATOM 791 C CA . GLN A 1 99 ? 22.131 22.190 2.729 1.00 58.58 138 GLN B CA 1
ATOM 792 C C . GLN A 1 99 ? 20.886 21.820 1.970 1.00 61.71 138 GLN B C 1
ATOM 793 O O . GLN A 1 99 ? 19.939 22.591 1.891 1.00 62.39 138 GLN B O 1
ATOM 799 N N . ASP A 1 100 ? 20.905 20.608 1.430 1.00 63.66 139 ASP B N 1
ATOM 800 C CA . ASP A 1 100 ? 19.749 20.006 0.799 1.00 65.81 139 ASP B CA 1
ATOM 801 C C . ASP A 1 100 ? 19.506 18.658 1.442 1.00 67.04 139 ASP B C 1
ATOM 802 O O . ASP A 1 100 ? 20.073 17.653 1.024 1.00 66.68 139 ASP B O 1
ATOM 807 N N . GLY A 1 101 ? 18.673 18.633 2.471 1.00 67.85 140 GLY B N 1
ATOM 808 C CA . GLY A 1 101 ? 18.614 17.475 3.343 1.00 68.58 140 GLY B CA 1
ATOM 809 C C . GLY A 1 101 ? 19.842 17.509 4.228 1.00 67.75 140 GLY B C 1
ATOM 810 O O . GLY A 1 101 ? 20.120 18.522 4.869 1.00 68.43 140 GLY B O 1
ATOM 811 N N . LYS A 1 102 ? 20.596 16.419 4.263 1.00 66.48 141 LYS B N 1
ATOM 812 C CA . LYS A 1 102 ? 21.845 16.428 5.018 1.00 64.07 141 LYS B CA 1
ATOM 813 C C . LYS A 1 102 ? 23.038 16.583 4.095 1.00 60.26 141 LYS B C 1
ATOM 814 O O . LYS A 1 102 ? 24.171 16.329 4.496 1.00 59.93 141 LYS B O 1
ATOM 820 N N . TRP A 1 103 ? 22.782 16.994 2.857 1.00 57.16 142 TRP B N 1
ATOM 821 C CA . TRP A 1 103 ? 23.860 17.201 1.907 1.00 54.05 142 TRP B CA 1
ATOM 822 C C . TRP A 1 103 ? 24.222 18.681 1.795 1.00 52.48 142 TRP B C 1
ATOM 823 O O . TRP A 1 103 ? 23.387 19.525 1.492 1.00 53.24 142 TRP B O 1
ATOM 834 N N . ALA A 1 104 ? 25.481 18.979 2.055 1.00 49.88 143 ALA B N 1
ATOM 835 C CA . ALA A 1 104 ? 26.013 20.317 1.915 1.00 48.04 143 ALA B CA 1
ATOM 836 C C . ALA A 1 104 ? 25.978 20.809 0.467 1.00 47.78 143 ALA B C 1
ATOM 837 O O . ALA A 1 104 ? 26.157 20.010 -0.455 1.00 47.89 143 ALA B O 1
ATOM 839 N N . THR A 1 105 ? 25.771 22.119 0.269 1.00 46.72 144 THR B N 1
ATOM 840 C CA . THR A 1 105 ? 26.004 22.720 -1.034 1.00 46.02 144 THR B CA 1
ATOM 841 C C . THR A 1 105 ? 27.471 22.519 -1.381 1.00 45.93 144 THR B C 1
ATOM 842 O O . THR A 1 105 ? 28.333 22.493 -0.500 1.00 45.25 144 THR B O 1
ATOM 846 N N . ASN A 1 106 ? 27.771 22.348 -2.658 1.00 46.94 145 ASN B N 1
ATOM 847 C CA . ASN A 1 106 ? 29.152 22.094 -3.038 1.00 47.37 145 ASN B CA 1
ATOM 848 C C . ASN A 1 106 ? 30.015 23.332 -2.879 1.00 48.27 145 ASN B C 1
ATOM 849 O O . ASN A 1 106 ? 29.789 24.328 -3.571 1.00 49.40 145 ASN B O 1
ATOM 854 N N . ILE A 1 107 ? 31.011 23.269 -1.997 1.00 47.89 146 ILE B N 1
ATOM 855 C CA . ILE A 1 107 ? 31.832 24.436 -1.747 1.00 48.49 146 ILE B CA 1
ATOM 856 C C . ILE A 1 107 ? 33.276 24.274 -2.218 1.00 49.50 146 ILE B C 1
ATOM 857 O O . ILE A 1 107 ? 34.160 25.012 -1.771 1.00 49.27 146 ILE B O 1
ATOM 862 N N . ASP A 1 108 ? 33.511 23.342 -3.142 1.00 50.44 147 ASP B N 1
ATOM 863 C CA . ASP A 1 108 ? 34.844 23.220 -3.747 1.00 50.29 147 ASP B CA 1
ATOM 864 C C . ASP A 1 108 ? 35.232 24.571 -4.301 1.00 48.57 147 ASP B C 1
ATOM 865 O O . ASP A 1 108 ? 34.393 25.298 -4.802 1.00 47.75 147 ASP B O 1
ATOM 870 N N . GLY A 1 109 ? 36.514 24.895 -4.206 1.00 49.01 148 GLY B N 1
ATOM 871 C CA . GLY A 1 109 ? 37.043 26.095 -4.809 1.00 49.82 148 GLY B CA 1
ATOM 872 C C . GLY A 1 109 ? 36.762 27.348 -4.004 1.00 50.41 148 GLY B C 1
ATOM 873 O O . GLY A 1 109 ? 36.995 28.444 -4.492 1.00 52.17 148 GLY B O 1
ATOM 874 N N . THR A 1 110 ? 36.257 27.192 -2.785 1.00 49.58 149 THR B N 1
ATOM 875 C CA . THR A 1 110 ? 36.062 28.324 -1.891 1.00 49.91 149 THR B CA 1
ATOM 876 C C . THR A 1 110 ? 36.928 28.220 -0.641 1.00 50.39 149 THR B C 1
ATOM 877 O O . THR A 1 110 ? 37.175 27.141 -0.127 1.00 51.26 149 THR B O 1
ATOM 881 N N . THR A 1 111 ? 37.367 29.355 -0.131 1.00 50.65 150 THR B N 1
ATOM 882 C CA . THR A 1 111 ? 38.071 29.390 1.141 1.00 49.42 150 THR B CA 1
ATOM 883 C C . THR A 1 111 ? 37.200 30.093 2.149 1.00 48.22 150 THR B C 1
ATOM 884 O O . THR A 1 111 ? 36.441 30.991 1.787 1.00 48.47 150 THR B O 1
ATOM 888 N N . LEU A 1 112 ? 37.272 29.669 3.401 1.00 47.16 151 LEU B N 1
ATOM 889 C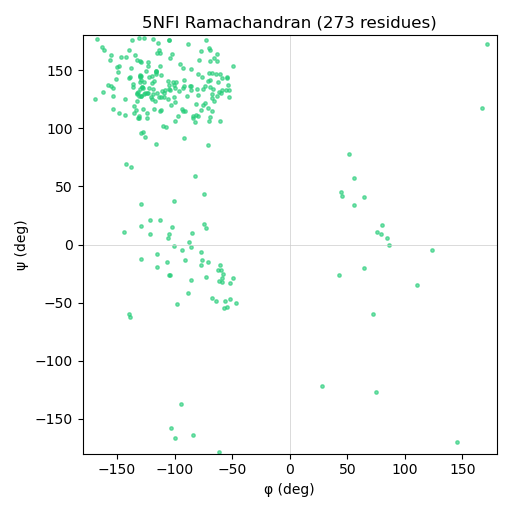 CA . LEU A 1 112 ? 36.546 30.358 4.450 1.00 47.43 151 LEU B CA 1
ATOM 890 C C . LEU A 1 112 ? 37.498 30.641 5.573 1.00 48.59 151 LEU B C 1
ATOM 891 O O . LEU A 1 112 ? 38.247 29.752 5.988 1.00 49.48 151 LEU B O 1
ATOM 896 N N . TRP A 1 113 ? 37.477 31.866 6.082 1.00 48.90 152 TRP B N 1
ATOM 897 C CA . TRP A 1 113 ? 38.512 32.267 7.036 1.00 49.26 152 TRP B CA 1
ATOM 898 C C . TRP A 1 113 ? 37.974 32.886 8.315 1.00 50.46 152 TRP B C 1
ATOM 899 O O . TRP A 1 113 ? 36.987 33.611 8.281 1.00 50.94 152 TRP B O 1
ATOM 910 N N . TYR A 1 114 ? 38.638 32.623 9.438 1.00 50.74 153 TYR B N 1
ATOM 911 C CA . TYR A 1 114 ? 38.260 33.269 10.684 1.00 51.27 153 TYR B CA 1
ATOM 912 C C . TYR A 1 114 ? 39.439 33.901 11.442 1.00 53.40 153 TYR B C 1
ATOM 913 O O . TYR A 1 114 ? 40.543 33.386 11.443 1.00 54.03 153 TYR B O 1
ATOM 922 N N . ALA A 1 115 ? 39.196 35.030 12.090 1.00 54.91 154 ALA B N 1
ATOM 923 C CA . ALA A 1 115 ? 40.196 35.579 12.994 1.00 55.87 154 ALA B CA 1
ATOM 924 C C . ALA A 1 115 ? 39.556 36.117 14.270 1.00 55.61 154 ALA B C 1
ATOM 925 O O . ALA A 1 115 ? 38.441 36.652 14.244 1.00 55.41 154 ALA B O 1
ATOM 927 N N . THR A 1 116 ? 40.256 35.959 15.387 1.00 55.63 155 THR B N 1
ATOM 928 C CA . THR A 1 116 ? 39.918 36.702 16.591 1.00 55.99 155 THR B CA 1
ATOM 929 C C . THR A 1 116 ? 41.067 37.652 16.853 1.00 56.71 155 THR B C 1
ATOM 930 O O . THR A 1 116 ? 42.223 37.240 16.877 1.00 57.72 155 THR B O 1
ATOM 934 N N . SER A 1 117 ? 40.753 38.930 17.003 1.00 56.34 156 SER B N 1
ATOM 935 C CA . SER A 1 117 ? 41.753 39.903 17.412 1.00 57.29 156 SER B CA 1
ATOM 936 C C . SER A 1 117 ? 42.002 39.786 18.918 1.00 58.39 156 SER B C 1
ATOM 937 O O . SER A 1 117 ? 41.225 39.151 19.641 1.00 57.79 156 SER B O 1
ATOM 940 N N . PRO A 1 118 ? 43.084 40.404 19.403 1.00 59.73 157 PRO B N 1
ATOM 941 C CA . PRO A 1 118 ? 43.147 40.491 20.860 1.00 60.91 157 PRO B CA 1
ATOM 942 C C . PRO A 1 118 ? 42.092 41.459 21.381 1.00 60.55 157 PRO B C 1
ATOM 943 O O . PRO A 1 118 ? 41.455 42.160 20.602 1.00 57.10 157 PRO B O 1
ATOM 947 N N . VAL A 1 119 ? 41.895 41.468 22.690 1.00 61.30 158 VAL B N 1
ATOM 948 C CA . VAL A 1 119 ? 41.057 42.459 23.309 1.00 61.79 158 VAL B CA 1
ATOM 949 C C . VAL A 1 119 ? 41.724 43.817 23.179 1.00 63.81 158 VAL B C 1
ATOM 950 O O . VAL A 1 119 ? 42.892 43.995 23.561 1.00 65.87 158 VAL B O 1
ATOM 954 N N . VAL A 1 120 ? 40.980 44.772 22.635 1.00 63.13 159 VAL B N 1
ATOM 955 C CA . VAL A 1 120 ? 41.461 46.136 22.493 1.00 63.50 159 VAL B CA 1
ATOM 956 C C . VAL A 1 120 ? 40.620 47.040 23.362 1.00 64.89 159 VAL B C 1
ATOM 957 O O . VAL A 1 120 ? 39.618 46.598 23.931 1.00 64.88 159 VAL B O 1
ATOM 961 N N . GLU A 1 121 ? 41.009 48.307 23.446 1.00 66.48 160 GLU B N 1
ATOM 962 C CA . GLU A 1 121 ? 40.394 49.215 24.396 1.00 67.88 160 GLU B CA 1
ATOM 963 C C . GLU A 1 121 ? 40.330 50.665 23.924 1.00 68.59 160 GLU B C 1
ATOM 964 O O . GLU A 1 121 ? 41.367 51.312 23.769 1.00 69.52 160 GLU B O 1
ATOM 970 N N . LEU A 1 122 ? 39.112 51.160 23.690 1.00 68.03 161 LEU B N 1
ATOM 971 C CA . LEU A 1 122 ? 38.880 52.598 23.534 1.00 69.27 161 LEU B CA 1
ATOM 972 C C . LEU A 1 122 ? 38.944 53.284 24.887 1.00 70.88 161 LEU B C 1
ATOM 973 O O . LEU A 1 122 ? 38.144 52.968 25.776 1.00 70.80 161 LEU B O 1
ATOM 978 N N . LYS A 1 123 ? 39.869 54.224 25.047 1.00 72.82 162 LYS B N 1
ATOM 979 C CA . LYS A 1 123 ? 40.051 54.855 26.345 1.00 76.07 162 LYS B CA 1
ATOM 980 C C . LYS A 1 123 ? 39.429 56.254 26.322 1.00 78.22 162 LYS B C 1
ATOM 981 O O . LYS A 1 123 ? 39.204 56.814 25.251 1.00 77.23 162 LYS B O 1
ATOM 987 N N . ASN A 1 124 ? 39.147 56.814 27.497 1.00 81.44 163 ASN B N 1
ATOM 988 C CA . ASN A 1 124 ? 38.468 58.101 27.569 1.00 84.36 163 ASN B CA 1
ATOM 989 C C . ASN A 1 124 ? 39.287 59.196 26.906 1.00 86.82 163 ASN B C 1
ATOM 990 O O . ASN A 1 124 ? 40.325 59.628 27.423 1.00 87.82 163 ASN B O 1
ATOM 1003 N N . GLU A 1 126 ? 38.678 62.178 26.641 1.00 97.28 165 GLU B N 1
ATOM 1004 C CA . GLU A 1 126 ? 38.721 63.379 27.466 1.00 101.26 165 GLU B CA 1
ATOM 1005 C C . GLU A 1 126 ? 40.004 63.399 28.291 1.00 104.03 165 GLU B C 1
ATOM 1006 O O . GLU A 1 126 ? 40.494 64.466 28.676 1.00 106.96 165 GLU B O 1
ATOM 1012 N N . ASP A 1 127 ? 40.543 62.212 28.553 1.00 103.14 166 ASP B N 1
ATOM 1013 C CA . ASP A 1 127 ? 41.842 62.080 29.196 1.00 104.94 166 ASP B CA 1
ATOM 1014 C C . ASP A 1 127 ? 42.898 61.721 28.162 1.00 104.31 166 ASP B C 1
ATOM 1015 O O . ASP A 1 127 ? 42.719 61.976 26.974 1.00 103.91 166 ASP B O 1
ATOM 1020 N N . GLY A 1 128 ? 44.003 61.139 28.605 1.00 104.80 167 GLY B N 1
ATOM 1021 C CA . GLY A 1 128 ? 45.010 60.681 27.667 1.00 104.38 167 GLY B CA 1
ATOM 1022 C C . GLY A 1 128 ? 44.543 59.458 26.893 1.00 102.67 167 GLY B C 1
ATOM 1023 O O . GLY A 1 128 ? 44.830 58.318 27.283 1.00 100.66 167 GLY B O 1
ATOM 1024 N N . ALA A 1 129 ? 43.817 59.672 25.798 1.00 103.23 168 ALA B N 1
ATOM 1025 C CA . ALA A 1 129 ? 43.383 58.536 24.982 1.00 103.64 168 ALA B CA 1
ATOM 1026 C C . ALA A 1 129 ? 43.392 58.822 23.504 1.00 104.40 168 ALA B C 1
ATOM 1027 O O . ALA A 1 129 ? 42.755 59.755 23.021 1.00 104.63 168 ALA B O 1
ATOM 1029 N N . ASP A 1 130 ? 44.100 57.961 22.795 1.00 105.49 169 ASP B N 1
ATOM 1030 C CA . ASP A 1 130 ? 44.297 58.093 21.368 1.00 106.96 169 ASP B CA 1
ATOM 1031 C C . ASP A 1 130 ? 43.025 58.192 20.542 1.00 107.63 169 ASP B C 1
ATOM 1032 O O . ASP A 1 130 ? 42.051 57.482 20.778 1.00 106.43 169 ASP B O 1
ATOM 1037 N N . GLN A 1 131 ? 43.043 59.163 19.639 1.00 110.37 170 GLN B N 1
ATOM 1038 C CA . GLN A 1 131 ? 42.630 58.963 18.261 1.00 109.32 170 GLN B CA 1
ATOM 1039 C C . GLN A 1 131 ? 41.604 57.874 18.028 1.00 106.03 170 GLN B C 1
ATOM 1040 O O . GLN A 1 131 ? 40.482 57.882 18.540 1.00 105.85 170 GLN B O 1
ATOM 1046 N N . TYR A 1 132 ? 42.052 56.949 17.191 1.00 99.94 171 TYR B N 1
ATOM 1047 C CA . TYR A 1 132 ? 41.523 55.622 17.034 1.00 92.59 171 TYR B CA 1
ATOM 1048 C C . TYR A 1 132 ? 42.621 54.697 17.547 1.00 90.20 171 TYR B C 1
ATOM 1049 O O . TYR A 1 132 ? 43.764 55.126 17.702 1.00 91.90 171 TYR B O 1
ATOM 1058 N N . ILE A 1 133 ? 42.303 53.435 17.802 1.00 86.63 172 ILE B N 1
ATOM 1059 C CA . ILE A 1 133 ? 43.344 52.489 18.179 1.00 84.38 172 ILE B CA 1
ATOM 1060 C C . ILE A 1 133 ? 43.658 51.563 17.010 1.00 79.67 172 ILE B C 1
ATOM 1061 O O . ILE A 1 133 ? 43.036 51.645 15.951 1.00 64.20 172 ILE B O 1
ATOM 1066 N N . HIS A 1 134 ? 44.649 50.703 17.195 1.00 76.26 173 HIS B N 1
ATOM 1067 C CA . HIS A 1 134 ? 45.015 49.745 16.163 1.00 71.90 173 HIS B CA 1
ATOM 1068 C C . HIS A 1 134 ? 45.165 48.360 16.744 1.00 69.66 173 HIS B C 1
ATOM 1069 O O . HIS A 1 134 ? 45.370 48.208 17.945 1.00 69.82 173 HIS B O 1
ATOM 1076 N N . THR A 1 135 ? 45.055 47.357 15.879 1.00 68.60 174 THR B N 1
ATOM 1077 C CA . THR A 1 135 ? 45.279 45.976 16.255 1.00 69.33 174 THR B CA 1
ATOM 1078 C C . THR A 1 135 ? 45.490 45.132 14.999 1.00 69.15 174 THR B C 1
ATOM 1079 O O . THR A 1 135 ? 45.300 45.614 13.885 1.00 69.26 174 THR B O 1
ATOM 1083 N N . ARG A 1 136 ? 45.914 43.884 15.196 1.00 68.84 175 ARG B N 1
ATOM 1084 C CA . ARG A 1 136 ? 46.081 42.907 14.126 1.00 68.55 175 ARG B CA 1
ATOM 1085 C C . ARG A 1 136 ? 45.233 41.686 14.440 1.00 66.99 175 ARG B C 1
ATOM 1086 O O . ARG A 1 136 ? 44.972 41.398 15.615 1.00 66.63 175 ARG B O 1
ATOM 1094 N N . ALA A 1 137 ? 44.826 40.960 13.397 1.00 65.72 176 ALA B N 1
ATOM 1095 C CA . ALA A 1 137 ? 44.078 39.713 13.562 1.00 64.90 176 ALA B CA 1
ATOM 1096 C C . ALA A 1 137 ? 44.597 38.618 12.630 1.00 64.99 176 ALA B C 1
ATOM 1097 O O . ALA A 1 137 ? 44.880 38.878 11.466 1.00 65.63 176 ALA B O 1
ATOM 1099 N N . ASN A 1 138 ? 44.714 37.394 13.145 1.00 64.17 177 ASN B N 1
ATOM 1100 C CA . ASN A 1 138 ? 45.244 36.266 12.371 1.00 62.49 177 ASN B CA 1
ATOM 1101 C C . ASN A 1 138 ? 44.136 35.402 11.759 1.00 59.87 177 ASN B C 1
ATOM 1102 O O . ASN A 1 138 ? 43.403 34.701 12.465 1.00 58.62 177 ASN B O 1
ATOM 1107 N N . LEU A 1 139 ? 44.022 35.460 10.438 1.00 58.86 178 LEU B N 1
ATOM 1108 C CA . LEU A 1 139 ? 43.016 34.691 9.740 1.00 57.09 178 LEU B CA 1
ATOM 1109 C C . LEU A 1 139 ? 43.531 33.279 9.560 1.00 57.67 178 LEU B C 1
ATOM 1110 O O . LEU A 1 139 ? 44.597 33.066 8.965 1.00 59.23 178 LEU B O 1
ATOM 1115 N N . ARG A 1 140 ? 42.774 32.332 10.116 1.00 56.27 179 ARG B N 1
ATOM 1116 C CA . ARG A 1 140 ? 43.000 30.915 9.962 1.00 55.07 179 ARG B CA 1
ATOM 1117 C C . ARG A 1 140 ? 41.970 30.354 8.999 1.00 53.46 179 ARG B C 1
ATOM 1118 O O . ARG A 1 140 ? 40.778 30.657 9.112 1.00 52.47 179 ARG B O 1
ATOM 1126 N N . GLU A 1 141 ? 42.422 29.541 8.048 1.00 52.33 180 GLU B N 1
ATOM 1127 C CA . GLU A 1 141 ? 41.506 28.916 7.102 1.00 49.25 180 GLU B CA 1
ATOM 1128 C C . GLU A 1 141 ? 40.754 27.780 7.767 1.00 47.26 180 GLU B C 1
ATOM 1129 O O . GLU A 1 141 ? 41.356 26.958 8.453 1.00 47.85 180 GLU B O 1
ATOM 1135 N N . TYR A 1 142 ? 39.439 27.753 7.543 1.00 45.29 181 TYR B N 1
ATOM 1136 C CA . TYR A 1 142 ? 38.530 26.777 8.132 1.00 45.03 181 TYR B CA 1
ATOM 1137 C C . TYR A 1 142 ? 3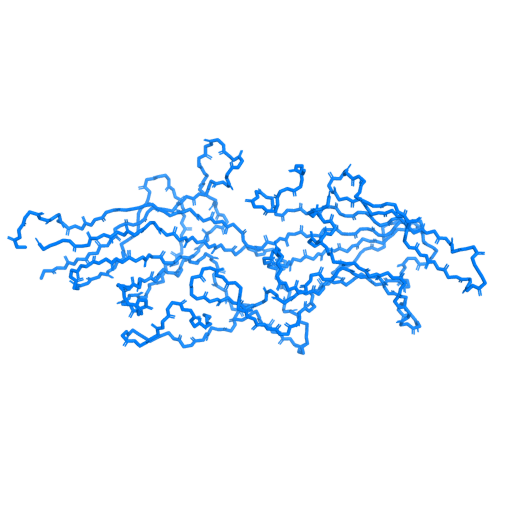8.105 25.707 7.123 1.00 44.93 181 TYR B C 1
ATOM 1138 O O . TYR A 1 142 ? 37.714 24.613 7.519 1.00 42.95 181 TYR B O 1
ATOM 1147 N N . THR A 1 143 ? 38.130 26.049 5.829 1.00 44.07 182 THR B N 1
ATOM 1148 C CA . THR A 1 143 ? 37.928 25.050 4.788 1.00 44.25 182 THR B CA 1
ATOM 1149 C C . THR A 1 143 ? 39.099 24.052 4.751 1.00 46.57 182 THR B C 1
ATOM 1150 O O . THR A 1 143 ? 40.261 24.383 5.060 1.00 48.04 182 THR B O 1
ATOM 1154 N N . ASN A 1 144 ? 38.773 22.820 4.388 1.00 46.71 183 ASN B N 1
ATOM 1155 C CA . ASN A 1 144 ? 39.756 21.760 4.254 1.00 46.87 183 ASN B CA 1
ATOM 1156 C C . ASN A 1 144 ? 39.453 21.025 2.992 1.00 45.86 183 ASN B C 1
ATOM 1157 O O . ASN A 1 144 ? 38.303 20.734 2.714 1.00 45.26 183 ASN B O 1
ATOM 1162 N N . ARG A 1 145 ? 40.492 20.746 2.228 1.00 46.57 184 ARG B N 1
ATOM 1163 C CA . ARG A 1 145 ? 40.374 19.982 1.004 1.00 46.65 184 ARG B CA 1
ATOM 1164 C C . ARG A 1 145 ? 40.880 18.588 1.298 1.00 47.80 184 ARG B C 1
ATOM 1165 O O . ARG A 1 145 ? 42.025 18.405 1.706 1.00 49.21 184 ARG B O 1
ATOM 1173 N N . VAL A 1 146 ? 40.008 17.609 1.121 1.00 47.72 185 VAL B N 1
ATOM 1174 C CA . VAL A 1 146 ? 40.310 16.246 1.509 1.00 48.51 185 VAL B CA 1
ATOM 1175 C C . VAL A 1 146 ? 40.145 15.297 0.333 1.00 48.75 185 VAL B C 1
ATOM 1176 O O . VAL A 1 146 ? 39.034 15.095 -0.158 1.00 48.80 185 VAL B O 1
ATOM 1180 N N . THR A 1 147 ? 41.259 14.724 -0.111 1.00 49.32 186 THR B N 1
ATOM 1181 C CA . THR A 1 147 ? 41.252 13.727 -1.164 1.00 50.39 186 THR B CA 1
ATOM 1182 C C . THR A 1 147 ? 41.352 12.322 -0.561 1.00 52.26 186 THR B C 1
ATOM 1183 O O . THR A 1 147 ? 42.181 12.060 0.327 1.00 53.90 186 THR B O 1
ATOM 1187 N N . VAL A 1 148 ? 40.520 11.415 -1.046 1.00 51.81 187 VAL B N 1
ATOM 1188 C CA . VAL A 1 148 ? 40.510 10.070 -0.523 1.00 53.42 187 VAL B CA 1
ATOM 1189 C C . VAL A 1 148 ? 40.528 9.061 -1.663 1.00 55.36 187 VAL B C 1
ATOM 1190 O O . VAL A 1 148 ? 39.751 9.166 -2.603 1.00 48.43 187 VAL B O 1
ATOM 1194 N N . SER A 1 149 ? 41.432 8.090 -1.576 1.00 56.88 188 SER B N 1
ATOM 1195 C CA . SER A 1 149 ? 41.469 7.005 -2.538 1.00 57.59 188 SER B CA 1
ATOM 1196 C C . SER A 1 149 ? 41.231 5.694 -1.817 1.00 58.66 188 SER B C 1
ATOM 1197 O O . SER A 1 149 ? 41.803 5.454 -0.748 1.00 58.10 188 SER B O 1
ATOM 1200 N N . VAL A 1 150 ? 40.363 4.861 -2.386 1.00 60.75 189 VAL B N 1
ATOM 1201 C CA . VAL A 1 150 ? 40.272 3.468 -1.968 1.00 63.81 189 VAL B CA 1
ATOM 1202 C C . VAL A 1 150 ? 40.910 2.609 -3.042 1.00 68.12 189 VAL B C 1
ATOM 1203 O O . VAL A 1 150 ? 40.561 2.683 -4.223 1.00 67.23 189 VAL B O 1
ATOM 1207 N N . ASP A 1 151 ? 41.866 1.810 -2.590 1.00 74.06 190 ASP B N 1
ATOM 1208 C CA . ASP A 1 151 ? 42.803 1.099 -3.436 1.00 79.84 190 ASP B CA 1
ATOM 1209 C C . ASP A 1 151 ? 42.611 -0.413 -3.408 1.00 85.61 190 ASP B C 1
ATOM 1210 O O . ASP A 1 151 ? 42.163 -0.983 -2.407 1.00 85.64 190 ASP B O 1
ATOM 1215 N N . SER A 1 152 ? 43.013 -1.049 -4.505 1.00 90.38 191 SER B N 1
ATOM 1216 C CA . SER A 1 152 ? 42.959 -2.495 -4.658 1.00 91.04 191 SER B CA 1
ATOM 1217 C C . SER A 1 152 ? 41.559 -2.995 -4.324 1.00 90.26 191 SER B C 1
ATOM 1218 O O . SER A 1 152 ? 41.307 -3.528 -3.245 1.00 91.23 191 SER B O 1
ATOM 1221 N N . LEU A 1 153 ? 40.652 -2.813 -5.272 1.00 84.70 192 LEU B N 1
ATOM 1222 C CA . LEU A 1 153 ? 39.233 -2.997 -5.030 1.00 79.83 192 LEU B CA 1
ATOM 1223 C C . LEU A 1 153 ? 38.560 -3.373 -6.342 1.00 76.91 192 LEU B C 1
ATOM 1224 O O . LEU A 1 153 ? 38.580 -2.597 -7.289 1.00 77.13 192 LEU B O 1
ATOM 1229 N N . PRO A 1 154 ? 37.980 -4.574 -6.419 1.00 74.72 193 PRO B N 1
ATOM 1230 C CA . PRO A 1 154 ? 37.345 -4.922 -7.688 1.00 72.89 193 PRO B CA 1
ATOM 1231 C C . PRO A 1 154 ? 36.105 -4.074 -7.894 1.00 69.22 193 PRO B C 1
ATOM 1232 O O . PRO A 1 154 ? 35.389 -3.807 -6.926 1.00 68.54 193 PRO B O 1
ATOM 1236 N N . HIS A 1 155 ? 35.865 -3.647 -9.126 1.00 66.90 194 HIS B N 1
ATOM 1237 C CA . HIS A 1 155 ? 34.714 -2.797 -9.416 1.00 64.70 194 HIS B CA 1
ATOM 1238 C C . HIS A 1 155 ? 34.662 -1.511 -8.576 1.00 62.61 194 HIS B C 1
ATOM 1239 O O . HIS A 1 155 ? 33.667 -1.264 -7.885 1.00 62.24 194 HIS B O 1
ATOM 1246 N N . PRO A 1 156 ? 35.718 -0.684 -8.645 1.00 60.92 195 PRO B N 1
ATOM 1247 C CA . PRO A 1 156 ? 35.759 0.509 -7.786 1.00 60.07 195 PRO B CA 1
ATOM 1248 C C . PRO A 1 156 ? 34.601 1.473 -8.025 1.00 59.18 195 PRO B C 1
ATOM 1249 O O . PRO A 1 156 ? 34.345 2.321 -7.180 1.00 59.23 195 PRO B O 1
ATOM 1253 N N . GLU A 1 157 ? 33.920 1.350 -9.155 1.00 59.03 196 GLU B N 1
ATOM 1254 C CA . GLU A 1 157 ? 32.761 2.179 -9.416 1.00 58.68 196 GLU B CA 1
ATOM 1255 C C . GLU A 1 157 ? 31.558 1.793 -8.544 1.00 58.06 196 GLU B C 1
ATOM 1256 O O . GLU A 1 157 ? 30.594 2.553 -8.454 1.00 57.83 196 GLU B O 1
ATOM 1262 N N . ASN A 1 158 ? 31.610 0.618 -7.917 1.00 58.02 197 ASN B N 1
ATOM 1263 C CA . ASN A 1 158 ? 30.506 0.133 -7.083 1.00 57.06 197 ASN B CA 1
ATOM 1264 C C . ASN A 1 158 ? 30.615 0.658 -5.648 1.00 55.84 197 ASN B C 1
ATOM 1265 O O . ASN A 1 158 ? 29.753 0.392 -4.816 1.00 56.82 197 ASN B O 1
ATOM 1270 N N . TYR A 1 159 ? 31.672 1.403 -5.359 1.00 53.80 198 TYR B N 1
ATOM 1271 C CA . TYR A 1 159 ? 31.878 1.905 -4.007 1.00 52.87 198 TYR B CA 1
ATOM 1272 C C . TYR A 1 159 ? 31.821 3.438 -3.917 1.00 55.17 198 TYR B C 1
ATOM 1273 O O . TYR A 1 159 ? 32.169 4.169 -4.862 1.00 50.70 198 TYR B O 1
ATOM 1282 N N . GLU A 1 160 ? 31.368 3.915 -2.768 1.00 54.20 199 GLU B N 1
ATOM 1283 C CA . GLU A 1 160 ? 31.136 5.330 -2.575 1.00 53.02 199 GLU B CA 1
ATOM 1284 C C . GLU A 1 160 ? 31.806 5.819 -1.314 1.00 52.16 199 GLU B C 1
ATOM 1285 O O . GLU A 1 160 ? 31.621 5.238 -0.241 1.00 53.48 199 GLU B O 1
ATOM 1291 N N . ILE A 1 161 ? 32.589 6.883 -1.456 1.00 50.52 200 ILE B N 1
ATOM 1292 C CA . ILE A 1 161 ? 33.239 7.509 -0.328 1.00 50.20 200 ILE B CA 1
ATOM 1293 C C . ILE A 1 161 ? 32.401 8.686 0.149 1.00 50.05 200 ILE B C 1
ATOM 1294 O O . ILE A 1 161 ? 31.917 9.507 -0.650 1.00 49.33 200 ILE B O 1
ATOM 1299 N N . LYS A 1 162 ? 32.197 8.720 1.460 1.00 50.53 201 LYS B N 1
ATOM 1300 C CA . LYS A 1 162 ? 31.381 9.727 2.094 1.00 49.93 201 LYS B CA 1
ATOM 1301 C C . LYS A 1 162 ? 32.110 10.352 3.253 1.00 50.94 201 LYS B C 1
ATOM 1302 O O . LYS A 1 162 ? 32.864 9.684 3.965 1.00 51.92 201 LYS B O 1
ATOM 1308 N N . LEU A 1 163 ? 31.857 11.642 3.442 1.00 50.86 202 LEU B N 1
ATOM 1309 C CA . LEU A 1 163 ? 32.445 12.410 4.522 1.00 51.32 202 LEU B CA 1
ATOM 1310 C C . LEU A 1 163 ? 31.359 13.191 5.251 1.00 52.49 202 LEU B C 1
ATOM 1311 O O . LEU A 1 163 ? 30.797 14.168 4.711 1.00 52.85 202 LEU B O 1
ATOM 1316 N N . ALA A 1 164 ? 31.058 12.755 6.469 1.00 53.71 203 ALA B N 1
ATOM 1317 C CA . ALA A 1 164 ? 30.069 13.420 7.299 1.00 55.44 203 ALA B CA 1
ATOM 1318 C C . ALA A 1 164 ? 30.739 14.214 8.416 1.00 57.03 203 ALA B C 1
ATOM 1319 O O . ALA A 1 164 ? 31.718 13.768 9.016 1.00 58.58 203 ALA B O 1
ATOM 1321 N N . SER A 1 165 ? 30.212 15.394 8.708 1.00 55.96 204 SER B N 1
ATOM 1322 C CA . SER A 1 165 ? 30.753 16.149 9.818 1.00 55.36 204 SER B CA 1
ATOM 1323 C C . SER A 1 165 ? 29.744 17.147 10.340 1.00 54.83 204 SER B C 1
ATOM 1324 O O . SER A 1 165 ? 29.069 17.808 9.563 1.00 54.63 204 SER B O 1
ATOM 1327 N N . SER A 1 166 ? 29.634 17.256 11.655 1.00 55.22 205 SER B N 1
ATOM 1328 C CA . SER A 1 166 ? 28.813 18.305 12.257 1.00 55.09 205 SER B CA 1
ATOM 1329 C C . SER A 1 166 ? 29.583 19.605 12.326 1.00 53.03 205 SER B C 1
ATOM 1330 O O . SER A 1 166 ? 29.791 20.149 13.411 1.00 54.28 205 SER B O 1
ATOM 1333 N N . ASN A 1 167 ? 30.013 20.100 11.171 1.00 50.79 206 ASN B N 1
ATOM 1334 C CA . ASN A 1 167 ? 30.823 21.314 11.118 1.00 49.48 206 ASN B CA 1
ATOM 1335 C C . ASN A 1 167 ? 30.308 22.390 10.139 1.00 48.81 206 ASN B C 1
ATOM 1336 O O . ASN A 1 167 ? 31.107 23.106 9.526 1.00 48.73 206 ASN B O 1
ATOM 1341 N N . GLY A 1 168 ? 28.993 22.523 9.993 1.00 48.54 207 GLY B N 1
ATOM 1342 C CA . GLY A 1 168 ? 28.441 23.466 9.028 1.00 47.68 207 GLY B CA 1
ATOM 1343 C C . GLY A 1 168 ? 27.852 24.715 9.664 1.00 48.26 207 GLY B C 1
ATOM 1344 O O . GLY A 1 168 ? 27.263 25.558 8.993 1.00 47.88 207 GLY B O 1
ATOM 1345 N N . SER A 1 169 ? 28.015 24.832 10.973 1.00 48.97 208 SER B N 1
ATOM 1346 C CA . SER A 1 169 ? 27.408 25.918 11.710 1.00 49.53 208 SER B CA 1
ATOM 1347 C C . SER A 1 169 ? 28.404 26.572 12.645 1.00 50.22 208 SER B C 1
ATOM 1348 O O . SER A 1 169 ? 29.088 25.891 13.411 1.00 50.32 208 SER B O 1
ATOM 1351 N N . TYR A 1 170 ? 28.504 27.895 12.578 1.00 50.57 209 TYR B N 1
ATOM 1352 C CA . TYR A 1 170 ? 29.501 28.581 13.386 1.00 51.46 209 TYR B CA 1
ATOM 1353 C C . TYR A 1 170 ? 28.912 29.749 14.165 1.00 52.71 209 TYR B C 1
ATOM 1354 O O . TYR A 1 170 ? 28.047 30.484 13.663 1.00 52.51 209 TYR B O 1
ATOM 1363 N N . ARG A 1 171 ? 29.368 29.896 15.408 1.00 53.97 210 ARG B N 1
ATOM 1364 C CA . ARG A 1 171 ? 28.997 31.037 16.230 1.00 55.27 210 ARG B CA 1
ATOM 1365 C C . ARG A 1 171 ? 29.705 32.283 15.711 1.00 55.14 210 ARG B C 1
ATOM 1366 O O . ARG A 1 171 ? 30.508 32.197 14.780 1.00 54.03 210 ARG B O 1
ATOM 1374 N N . PHE A 1 172 ? 29.414 33.441 16.298 1.00 56.44 211 PHE B N 1
ATOM 1375 C CA . PHE A 1 172 ? 30.081 34.663 15.873 1.00 56.21 211 PHE B CA 1
ATOM 1376 C C . PHE A 1 172 ? 31.576 34.579 16.151 1.00 58.50 211 PHE B C 1
ATOM 1377 O O . PHE A 1 172 ? 32.383 34.847 15.258 1.00 58.50 211 PHE B O 1
ATOM 1385 N N . ASP A 1 173 ? 31.950 34.180 17.367 1.00 60.37 212 ASP B N 1
ATOM 1386 C CA . ASP A 1 173 ? 33.337 33.816 17.620 1.00 61.95 212 ASP B CA 1
ATOM 1387 C C . ASP A 1 173 ? 33.584 32.615 16.719 1.00 61.87 212 ASP B C 1
ATOM 1388 O O . ASP A 1 173 ? 32.635 32.016 16.222 1.00 63.16 212 ASP B O 1
ATOM 1393 N N . GLY A 1 174 ? 34.814 32.225 16.463 1.00 59.27 213 GLY B N 1
ATOM 1394 C CA . GLY A 1 174 ? 34.961 31.245 15.397 1.00 56.78 213 GLY B CA 1
ATOM 1395 C C . GLY A 1 174 ? 34.518 29.817 15.694 1.00 55.76 213 GLY B C 1
ATOM 1396 O O . GLY A 1 174 ? 34.859 28.920 14.934 1.00 55.39 213 GLY B O 1
ATOM 1397 N N . THR A 1 175 ? 33.775 29.584 16.774 1.00 55.53 214 THR B N 1
ATOM 1398 C CA . THR A 1 175 ? 33.586 28.203 17.230 1.00 56.25 214 THR B CA 1
ATOM 1399 C C . THR A 1 175 ? 32.430 27.442 16.566 1.00 56.80 214 THR B C 1
ATOM 1400 O O . THR A 1 175 ? 31.436 28.027 16.139 1.00 57.52 214 THR B O 1
ATOM 1404 N N . VAL A 1 176 ? 32.577 26.126 16.486 1.00 56.41 215 V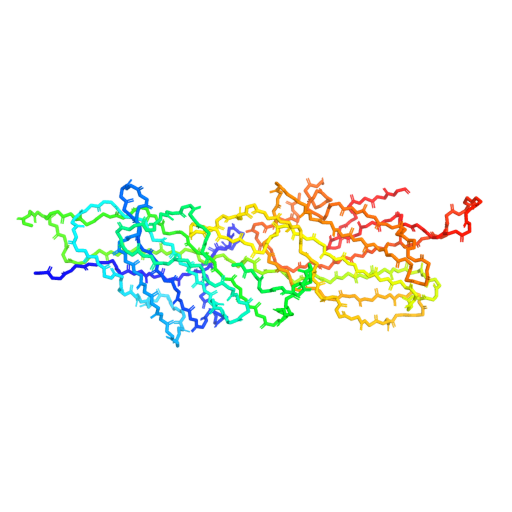AL B N 1
ATOM 1405 C CA . VAL A 1 176 ? 31.593 25.297 15.815 1.00 55.65 215 VAL B CA 1
ATOM 1406 C C . VAL A 1 176 ? 30.347 25.187 16.657 1.00 56.97 215 VAL B C 1
ATOM 1407 O O . VAL A 1 176 ? 30.396 24.762 17.807 1.00 58.15 215 VAL B O 1
ATOM 1411 N N . ALA A 1 177 ? 29.234 25.604 16.069 1.00 57.30 216 ALA B N 1
ATOM 1412 C CA . ALA A 1 177 ? 27.936 25.472 16.694 1.00 59.52 216 ALA B CA 1
ATOM 1413 C C . ALA A 1 177 ? 27.480 24.020 16.584 1.00 61.51 216 ALA B C 1
ATOM 1414 O O . ALA A 1 177 ? 27.744 23.343 15.583 1.00 60.54 216 ALA B O 1
ATOM 1416 N N . LYS A 1 178 ? 26.800 23.524 17.605 1.00 64.66 217 LYS B N 1
ATOM 1417 C CA . LYS A 1 178 ? 26.368 22.138 17.537 1.00 67.62 217 LYS B CA 1
ATOM 1418 C C . LYS A 1 178 ? 25.246 21.998 16.514 1.00 67.49 217 LYS B C 1
ATOM 1419 O O . LYS A 1 178 ? 24.398 22.878 16.385 1.00 67.32 217 LYS B O 1
ATOM 1425 N N . ALA A 1 179 ? 25.286 20.904 15.759 1.00 67.83 218 ALA B N 1
ATOM 1426 C CA . ALA A 1 179 ? 24.339 20.657 14.673 1.00 68.11 218 ALA B CA 1
ATOM 1427 C C . ALA A 1 179 ? 24.312 19.169 14.289 1.00 68.64 218 ALA B C 1
ATOM 1428 O O . ALA A 1 179 ? 25.173 18.400 14.709 1.00 68.94 218 ALA B O 1
ATOM 1430 N N . ASP A 1 180 ? 23.323 18.765 13.496 1.00 68.29 219 ASP B N 1
ATOM 1431 C CA . ASP A 1 180 ? 23.346 17.450 12.872 1.00 67.54 219 ASP B CA 1
ATOM 1432 C C . ASP A 1 180 ? 24.517 17.361 11.925 1.00 64.73 219 ASP B C 1
ATOM 1433 O O . ASP A 1 180 ? 25.011 18.376 11.447 1.00 63.66 219 ASP B O 1
ATOM 1438 N N . SER A 1 181 ? 24.951 16.146 11.634 1.00 63.87 220 SER B N 1
ATOM 1439 C CA . SER A 1 181 ? 26.064 15.966 10.729 1.00 62.16 220 SER B CA 1
ATOM 1440 C C . SER A 1 181 ? 25.681 16.415 9.345 1.00 60.34 220 SER B C 1
ATOM 1441 O O . SER A 1 181 ? 24.513 16.520 9.028 1.00 60.60 220 SER B O 1
ATOM 1444 N N . THR A 1 182 ? 26.684 16.680 8.528 1.00 56.78 221 THR B N 1
ATOM 1445 C CA . THR A 1 182 ? 26.483 17.173 7.185 1.00 54.64 221 THR B CA 1
ATOM 1446 C C . THR A 1 182 ? 27.311 16.336 6.238 1.00 55.35 221 THR B C 1
ATOM 1447 O O . THR A 1 182 ? 28.513 16.153 6.442 1.00 54.52 221 THR B O 1
ATOM 1451 N N . TYR A 1 183 ? 26.681 15.821 5.199 1.00 55.96 222 TYR B N 1
ATOM 1452 C CA . TYR A 1 183 ? 27.431 15.081 4.213 1.00 56.97 222 TYR B CA 1
ATOM 1453 C C . TYR A 1 183 ? 27.993 16.054 3.193 1.00 56.34 222 TYR B C 1
ATOM 1454 O O . TYR A 1 183 ? 27.302 16.972 2.775 1.00 54.62 222 TYR B O 1
ATOM 1463 N N . TYR A 1 184 ? 29.255 15.864 2.812 1.00 52.22 223 TYR B N 1
ATOM 1464 C CA . TYR A 1 184 ? 29.863 16.719 1.788 1.00 54.31 223 TYR B CA 1
ATOM 1465 C C . TYR A 1 184 ? 30.000 16.025 0.429 1.00 58.89 223 TYR B C 1
ATOM 1466 O O . TYR A 1 184 ? 30.400 14.854 0.353 1.00 57.20 223 TYR B O 1
ATOM 1475 N N . PRO A 1 185 ? 29.672 16.766 -0.649 1.00 64.86 224 PRO B N 1
ATOM 1476 C CA . PRO A 1 185 ? 29.581 16.272 -2.024 1.00 68.89 224 PRO B CA 1
ATOM 1477 C C . PRO A 1 185 ? 30.900 15.717 -2.527 1.00 73.62 224 PRO B C 1
ATOM 1478 O O . PRO A 1 185 ? 31.814 16.476 -2.837 1.00 74.16 224 PRO B O 1
ATOM 1482 N N . GLY A 1 186 ? 30.982 14.395 -2.619 1.00 77.74 225 GLY B N 1
ATOM 1483 C CA . GLY A 1 186 ? 32.199 13.738 -3.047 1.00 82.40 225 GLY B CA 1
ATOM 1484 C C . GLY A 1 186 ? 32.263 13.476 -4.533 1.00 89.39 225 GLY B C 1
ATOM 1485 O O . GLY A 1 186 ? 31.809 12.437 -5.012 1.00 89.43 225 GLY B O 1
ATOM 1486 N N . GLU A 1 187 ? 32.834 14.420 -5.270 1.00 90.61 226 GLU B N 1
ATOM 1487 C CA . GLU A 1 187 ? 33.015 14.235 -6.698 1.00 92.58 226 GLU B CA 1
ATOM 1488 C C . GLU A 1 187 ? 34.146 13.231 -6.936 1.00 90.39 226 GLU B C 1
ATOM 1489 O O . GLU A 1 187 ? 35.194 13.283 -6.277 1.00 89.88 226 GLU B O 1
ATOM 1495 N N . THR A 1 188 ? 33.907 12.323 -7.883 1.00 88.41 227 THR B N 1
ATOM 1496 C CA . THR A 1 188 ? 34.626 11.050 -7.978 1.00 85.46 227 THR B CA 1
ATOM 1497 C C . THR A 1 188 ? 35.295 10.795 -9.340 1.00 83.43 227 THR B C 1
ATOM 1498 O O . THR A 1 188 ? 34.844 11.276 -10.381 1.00 84.52 227 THR B O 1
ATOM 1502 N N . LYS A 1 189 ? 36.404 10.064 -9.296 1.00 81.29 228 LYS B N 1
ATOM 1503 C CA . LYS A 1 189 ? 37.059 9.506 -10.469 1.00 79.76 228 LYS B CA 1
ATOM 1504 C C . LYS A 1 189 ? 37.445 8.050 -10.161 1.00 78.62 228 LYS B C 1
ATOM 1505 O O . LYS A 1 189 ? 38.189 7.786 -9.221 1.00 75.19 228 LYS B O 1
ATOM 1511 N N . VAL A 1 190 ? 36.927 7.093 -10.918 1.00 79.81 229 VAL B N 1
ATOM 1512 C CA . VAL A 1 190 ? 37.594 5.807 -10.917 1.00 81.01 229 VAL B CA 1
ATOM 1513 C C . VAL A 1 190 ? 38.915 6.097 -11.604 1.00 81.82 229 VAL B C 1
ATOM 1514 O O . VAL A 1 190 ? 38.957 6.490 -12.767 1.00 85.25 229 VAL B O 1
ATOM 1518 N N . VAL A 1 191 ? 39.996 5.961 -10.854 1.00 78.06 230 VAL B N 1
ATOM 1519 C CA . VAL A 1 191 ? 41.306 6.296 -11.359 1.00 85.02 230 VAL B CA 1
ATOM 1520 C C . VAL A 1 191 ? 42.043 5.051 -11.843 1.00 85.41 230 VAL B C 1
ATOM 1521 O O . VAL A 1 191 ? 42.521 5.012 -12.970 1.00 86.97 230 VAL B O 1
ATOM 1525 N N . GLY A 1 192 ? 42.112 4.020 -11.013 1.00 85.41 231 GLY B N 1
ATOM 1526 C CA . GLY A 1 192 ? 42.767 2.790 -11.421 1.00 88.93 231 GLY B CA 1
ATOM 1527 C C . GLY A 1 192 ? 41.774 1.690 -11.743 1.00 91.35 231 GLY B C 1
ATOM 1528 O O . GLY A 1 192 ? 40.568 1.874 -11.580 1.00 89.35 231 GLY B O 1
ATOM 1529 N N . ASP A 1 193 ? 42.277 0.547 -12.202 1.00 94.70 232 ASP B N 1
ATOM 1530 C CA . ASP A 1 193 ? 41.434 -0.625 -12.380 1.00 94.72 232 ASP B CA 1
ATOM 1531 C C . ASP A 1 193 ? 40.799 -1.025 -11.062 1.00 90.94 232 ASP B C 1
ATOM 1532 O O . ASP A 1 193 ? 39.708 -1.588 -11.032 1.00 90.89 232 ASP B O 1
ATOM 1537 N N . SER A 1 194 ? 41.497 -0.719 -9.975 1.00 87.72 233 SER B N 1
ATOM 1538 C CA . SER A 1 194 ? 41.099 -1.144 -8.648 1.00 85.04 233 SER B CA 1
ATOM 1539 C C . SER A 1 194 ? 41.070 0.030 -7.692 1.00 79.66 233 SER B C 1
ATOM 1540 O O . SER A 1 194 ? 41.055 -0.155 -6.479 1.00 78.77 233 SER B O 1
ATOM 1543 N N . THR A 1 195 ? 41.074 1.239 -8.248 1.00 76.29 234 THR B N 1
ATOM 1544 C CA . THR A 1 195 ? 41.191 2.451 -7.442 1.00 71.30 234 THR B CA 1
ATOM 1545 C C . THR A 1 195 ? 40.107 3.493 -7.720 1.00 67.52 234 THR B C 1
ATOM 1546 O O . THR A 1 195 ? 39.784 3.785 -8.869 1.00 66.78 234 THR B O 1
ATOM 1550 N N . CYS A 1 196 ? 39.560 4.058 -6.647 1.00 65.04 235 CYS B N 1
ATOM 1551 C CA . CYS A 1 196 ? 38.555 5.114 -6.756 1.00 62.88 235 CYS B CA 1
ATOM 1552 C C . CYS A 1 196 ? 38.990 6.313 -5.921 1.00 62.09 235 CYS B C 1
ATOM 1553 O O . CYS A 1 196 ? 39.410 6.155 -4.778 1.00 61.86 235 CYS B O 1
ATOM 1556 N N . ARG A 1 197 ? 38.879 7.509 -6.491 1.00 62.31 236 ARG B N 1
ATOM 1557 C CA . ARG A 1 197 ? 39.354 8.735 -5.856 1.00 61.76 236 ARG B CA 1
ATOM 1558 C C . ARG A 1 197 ? 38.198 9.715 -5.708 1.00 60.59 236 ARG B C 1
ATOM 1559 O O . ARG A 1 197 ? 37.438 9.912 -6.640 1.00 61.18 236 ARG B O 1
ATOM 1567 N N . ALA A 1 198 ? 38.069 10.325 -4.536 1.00 59.53 237 ALA B N 1
ATOM 1568 C CA . ALA A 1 198 ? 37.022 11.294 -4.255 1.00 58.80 237 ALA B CA 1
ATOM 1569 C C . ALA A 1 198 ? 37.618 12.585 -3.667 1.00 58.64 237 ALA B C 1
ATOM 1570 O O . ALA A 1 198 ? 38.566 12.540 -2.872 1.00 58.43 237 ALA B O 1
ATOM 1572 N N . PHE A 1 199 ? 37.063 13.735 -4.061 1.00 57.49 238 PHE B N 1
ATOM 1573 C CA . PHE A 1 199 ? 37.520 15.011 -3.516 1.00 55.30 238 PHE B CA 1
ATOM 1574 C C . PHE A 1 199 ? 36.408 15.772 -2.781 1.00 53.16 238 PHE B C 1
ATOM 1575 O O . PHE A 1 199 ? 35.341 16.038 -3.339 1.00 53.38 238 PHE B O 1
ATOM 1583 N N . PHE A 1 200 ? 36.675 16.119 -1.527 1.00 51.15 239 PHE B N 1
ATOM 1584 C CA . PHE A 1 200 ? 35.712 16.824 -0.692 1.00 50.07 239 PHE B CA 1
ATOM 1585 C C . PHE A 1 200 ? 36.251 18.190 -0.278 1.00 48.52 239 PHE B C 1
ATOM 1586 O O . PHE A 1 200 ? 37.434 18.334 0.037 1.00 48.90 239 PHE B O 1
ATOM 1594 N N . THR A 1 201 ? 35.391 19.193 -0.265 1.00 46.55 240 THR B N 1
ATOM 1595 C CA . THR A 1 201 ? 35.748 20.403 0.426 1.00 45.92 240 THR B CA 1
ATOM 1596 C C . THR A 1 201 ? 34.819 20.527 1.618 1.00 45.03 240 THR B C 1
ATOM 1597 O O . THR A 1 201 ? 33.599 20.676 1.469 1.00 45.52 240 THR B O 1
ATOM 1601 N N . THR A 1 202 ? 35.388 20.447 2.808 1.00 43.46 241 THR B N 1
ATOM 1602 C CA . THR A 1 202 ? 34.566 20.524 3.990 1.00 43.12 241 THR B CA 1
ATOM 1603 C C . THR A 1 202 ? 34.995 21.740 4.798 1.00 43.74 241 THR B C 1
ATOM 1604 O O . THR A 1 202 ? 35.938 22.430 4.430 1.00 44.15 241 THR B O 1
ATOM 1608 N N . LEU A 1 203 ? 34.313 22.016 5.895 1.00 43.93 242 LEU B N 1
ATOM 1609 C CA . LEU A 1 203 ? 34.721 23.145 6.694 1.00 45.73 242 LEU B CA 1
ATOM 1610 C C . LEU A 1 203 ? 35.647 22.628 7.785 1.00 47.30 242 LEU B C 1
ATOM 1611 O O . LEU A 1 203 ? 36.524 21.811 7.499 1.00 47.30 242 LEU B O 1
ATOM 1616 N N . LYS A 1 204 ? 35.482 23.116 9.013 1.00 48.78 243 LYS B N 1
ATOM 1617 C CA . LYS A 1 204 ? 36.490 22.923 10.058 1.00 49.72 243 LYS B CA 1
ATOM 1618 C C . LYS A 1 204 ? 36.597 21.468 10.520 1.00 49.31 243 LYS B C 1
ATOM 1619 O O . LYS A 1 204 ? 35.593 20.784 10.734 1.00 48.56 243 LYS B O 1
ATOM 1625 N N . LEU A 1 205 ? 37.834 21.007 10.661 1.00 50.12 244 LEU B N 1
ATOM 1626 C CA . LEU A 1 205 ? 38.093 19.671 11.156 1.00 51.23 244 LEU B CA 1
ATOM 1627 C C . LEU A 1 205 ? 38.638 19.724 12.562 1.00 53.97 244 LEU B C 1
ATOM 1628 O O . LEU A 1 205 ? 39.812 19.981 12.772 1.00 54.47 244 LEU B O 1
ATOM 1633 N N . GLU A 1 206 ? 37.790 19.464 13.537 1.00 56.42 245 GLU B N 1
ATOM 1634 C CA . GLU A 1 206 ? 38.290 19.415 14.885 1.00 59.59 245 GLU B CA 1
ATOM 1635 C C . GLU A 1 206 ? 37.518 18.390 15.678 1.00 60.92 245 GLU B C 1
ATOM 1636 O O . GLU A 1 206 ? 36.433 17.986 15.306 1.00 59.36 245 GLU B O 1
ATOM 1642 N N . SER A 1 207 ? 38.114 17.973 16.779 1.00 64.38 246 SER B N 1
ATOM 1643 C CA . SER A 1 207 ? 37.509 17.010 17.663 1.00 66.20 246 SER B CA 1
ATOM 1644 C C . SER A 1 207 ? 36.328 17.637 18.358 1.00 68.56 246 SER B C 1
ATOM 1645 O O . SER A 1 207 ? 36.248 18.853 18.449 1.00 68.27 246 SER B O 1
ATOM 1648 N N . GLY A 1 208 ? 35.406 16.812 18.836 1.00 71.66 247 GLY B N 1
ATOM 1649 C CA . GLY A 1 208 ? 34.321 17.295 19.669 1.00 73.85 247 GLY B CA 1
ATOM 1650 C C . GLY A 1 208 ? 32.953 16.951 19.127 1.00 74.19 247 GLY B C 1
ATOM 1651 O O . GLY A 1 208 ? 31.937 17.213 19.775 1.00 75.74 247 GLY B O 1
ATOM 1652 N N . HIS A 1 209 ? 32.936 16.359 17.939 1.00 71.99 248 HIS B N 1
ATOM 1653 C CA . HIS A 1 209 ? 31.702 16.051 17.225 1.00 71.34 248 HIS B CA 1
ATOM 1654 C C . HIS A 1 209 ? 32.051 15.122 16.076 1.00 69.90 248 HIS B C 1
ATOM 1655 O O . HIS A 1 209 ? 33.225 14.824 15.844 1.00 70.27 248 HIS B O 1
ATOM 1662 N N . GLU A 1 210 ? 31.038 14.682 15.344 1.00 68.12 249 GLU B N 1
ATOM 1663 C CA . GLU A 1 210 ? 31.233 13.642 14.350 1.00 66.18 249 GLU B CA 1
ATOM 1664 C C . GLU A 1 210 ? 32.099 14.122 13.203 1.00 63.37 249 GLU B C 1
ATOM 1665 O O . GLU A 1 210 ? 31.910 15.222 12.696 1.00 62.94 249 GLU B O 1
ATOM 1671 N N . ASN A 1 211 ? 33.066 13.302 12.815 1.00 61.96 250 ASN B N 1
ATOM 1672 C CA . ASN A 1 211 ? 33.860 13.566 11.630 1.00 60.44 250 ASN B CA 1
ATOM 1673 C C . ASN A 1 211 ? 34.118 12.245 10.941 1.00 60.20 250 ASN B C 1
ATOM 1674 O O . ASN A 1 211 ? 35.241 11.758 10.925 1.00 60.99 250 ASN B O 1
ATOM 1679 N N . THR A 1 212 ? 33.059 11.677 10.377 1.00 59.05 251 THR B N 1
ATOM 1680 C CA . THR A 1 212 ? 33.051 10.315 9.886 1.00 57.67 251 THR B CA 1
ATOM 1681 C C . THR A 1 212 ? 33.415 10.175 8.418 1.00 55.83 251 THR B C 1
ATOM 1682 O O . THR A 1 212 ? 32.695 10.639 7.541 1.00 55.37 251 THR B O 1
ATOM 1686 N N . LEU A 1 213 ? 34.546 9.527 8.162 1.00 55.16 252 LEU B N 1
ATOM 1687 C CA . LEU A 1 213 ? 34.916 9.103 6.818 1.00 53.36 252 LEU B CA 1
ATOM 1688 C C . LEU A 1 213 ? 34.381 7.692 6.646 1.00 53.88 252 LEU B C 1
ATOM 1689 O O . LEU A 1 213 ? 34.492 6.880 7.569 1.00 55.05 252 LEU B O 1
ATOM 1694 N N . SER A 1 214 ? 33.773 7.395 5.499 1.00 52.93 253 SER B N 1
ATOM 1695 C CA . SER A 1 214 ? 33.170 6.078 5.329 1.00 52.70 253 SER B CA 1
ATOM 1696 C C . SER A 1 214 ? 33.173 5.594 3.889 1.00 51.90 253 SER B C 1
ATOM 1697 O O . SER A 1 214 ? 33.174 6.404 2.955 1.00 51.42 253 SER B O 1
ATOM 1700 N N . VAL A 1 215 ? 33.179 4.268 3.723 1.00 51.79 254 VAL B N 1
ATOM 1701 C CA . VAL A 1 215 ? 33.148 3.636 2.403 1.00 51.03 254 VAL B CA 1
ATOM 1702 C C . VAL A 1 215 ? 32.011 2.646 2.361 1.00 52.73 254 VAL B C 1
ATOM 1703 O O . VAL A 1 215 ? 31.894 1.774 3.249 1.00 55.41 254 VAL B O 1
ATOM 1707 N N . THR A 1 216 ? 31.195 2.772 1.317 1.00 51.81 255 THR B N 1
ATOM 1708 C CA . THR A 1 216 ? 29.972 1.997 1.162 1.00 52.59 255 THR B CA 1
ATOM 1709 C C . THR A 1 216 ? 29.889 1.267 -0.189 1.00 53.48 255 THR B C 1
ATOM 1710 O O . THR A 1 216 ? 30.244 1.808 -1.226 1.00 54.02 255 THR B O 1
ATOM 1714 N N . HIS A 1 217 ? 29.407 0.038 -0.179 1.00 53.51 256 HIS B N 1
ATOM 1715 C CA . HIS A 1 217 ? 29.132 -0.664 -1.423 1.00 52.70 256 HIS B CA 1
ATOM 1716 C C . HIS A 1 217 ? 27.765 -0.212 -1.925 1.00 52.98 256 HIS B C 1
ATOM 1717 O O . HIS A 1 217 ? 26.741 -0.605 -1.362 1.00 54.63 256 HIS B O 1
ATOM 1724 N N . LYS A 1 218 ? 27.751 0.619 -2.969 1.00 51.32 257 LYS B N 1
ATOM 1725 C CA . LYS A 1 218 ? 26.527 1.257 -3.465 1.00 50.34 257 LYS B CA 1
ATOM 1726 C C . LYS A 1 218 ? 25.392 0.294 -3.857 1.00 51.30 257 LYS B C 1
ATOM 1727 O O . LYS A 1 218 ? 24.235 0.526 -3.480 1.00 51.38 257 LYS B O 1
ATOM 1733 N N . PRO A 1 219 ? 25.694 -0.763 -4.650 1.00 52.28 258 PRO B N 1
ATOM 1734 C CA . PRO A 1 219 ? 24.575 -1.607 -5.080 1.00 53.90 258 PRO B CA 1
ATOM 1735 C C . PRO A 1 219 ? 23.789 -2.220 -3.914 1.00 55.60 258 PRO B C 1
ATOM 1736 O O . PRO A 1 219 ? 22.572 -2.392 -4.018 1.00 57.34 258 PRO B O 1
ATOM 1740 N N . THR A 1 220 ? 24.471 -2.507 -2.811 1.00 55.34 259 THR B N 1
ATOM 1741 C CA . THR A 1 220 ? 23.860 -3.184 -1.672 1.00 57.29 259 THR B CA 1
ATOM 1742 C C . THR A 1 220 ? 23.590 -2.225 -0.536 1.00 57.67 259 THR B C 1
ATOM 1743 O O . THR A 1 220 ? 22.710 -2.442 0.287 1.00 58.32 259 THR B O 1
ATOM 1747 N N . GLY A 1 221 ? 24.370 -1.156 -0.495 1.00 58.01 260 GLY B N 1
ATOM 1748 C CA . GLY A 1 221 ? 24.284 -0.193 0.583 1.00 58.47 260 GLY B CA 1
ATOM 1749 C C . GLY A 1 221 ? 25.106 -0.655 1.760 1.00 59.87 260 GLY B C 1
ATOM 1750 O O . GLY A 1 221 ? 25.090 -0.029 2.805 1.00 59.23 260 GLY B O 1
ATOM 1751 N N . ARG A 1 222 ? 25.829 -1.757 1.589 1.00 63.29 261 ARG B N 1
ATOM 1752 C CA . ARG A 1 222 ? 26.672 -2.290 2.655 1.00 64.93 261 ARG B CA 1
ATOM 1753 C C . ARG A 1 222 ? 27.874 -1.399 2.925 1.00 63.79 261 ARG B C 1
ATOM 1754 O O . ARG A 1 222 ? 28.823 -1.357 2.138 1.00 63.47 261 ARG B O 1
ATOM 1762 N N . GLU A 1 223 ? 27.825 -0.684 4.040 1.00 61.96 262 GLU B N 1
ATOM 1763 C CA . GLU A 1 223 ? 28.973 0.087 4.488 1.00 60.10 262 GLU B CA 1
ATOM 1764 C C . GLU A 1 223 ? 30.093 -0.850 4.937 1.00 58.31 262 GLU B C 1
ATOM 1765 O O . GLU A 1 223 ? 29.977 -1.504 5.963 1.00 58.67 262 GLU B O 1
ATOM 1771 N N . ILE A 1 224 ? 31.175 -0.911 4.167 1.00 57.08 263 ILE B N 1
ATOM 1772 C CA . ILE A 1 224 ? 32.288 -1.790 4.496 1.00 57.92 263 ILE B CA 1
ATOM 1773 C C . ILE A 1 224 ? 33.334 -1.094 5.362 1.00 57.88 263 ILE B C 1
ATOM 1774 O O . ILE A 1 224 ? 34.204 -1.756 5.924 1.00 58.70 263 ILE B O 1
ATOM 1779 N N . PHE A 1 225 ? 33.265 0.237 5.471 1.00 57.38 264 PHE 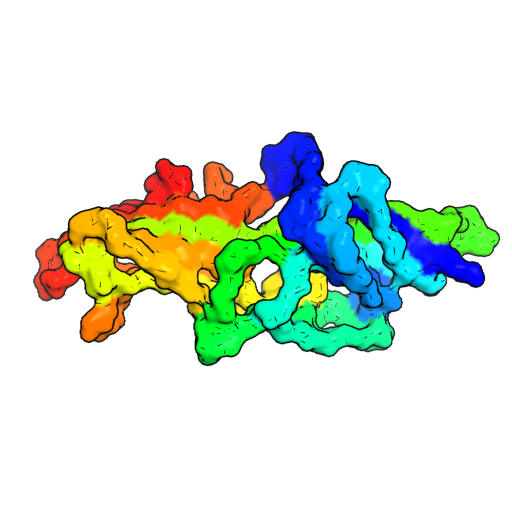B N 1
ATOM 1780 C CA . PHE A 1 225 ? 34.235 0.945 6.312 1.00 57.07 264 PHE B CA 1
ATOM 1781 C C . PHE A 1 225 ? 33.698 2.243 6.928 1.00 58.90 264 PHE B C 1
ATOM 1782 O O . PHE A 1 225 ? 32.950 2.992 6.297 1.00 58.18 264 PHE B O 1
ATOM 1790 N N . ARG A 1 226 ? 34.095 2.501 8.171 1.00 61.47 265 ARG B N 1
ATOM 1791 C CA . ARG A 1 226 ? 33.728 3.725 8.878 1.00 62.49 265 ARG B CA 1
ATOM 1792 C C . ARG A 1 226 ? 34.768 4.075 9.944 1.00 62.29 265 ARG B C 1
ATOM 1793 O O . ARG A 1 226 ? 35.114 3.239 10.773 1.00 64.22 265 ARG B O 1
ATOM 1801 N N . THR A 1 227 ? 35.279 5.303 9.919 1.00 60.19 266 THR B N 1
ATOM 1802 C CA . THR A 1 227 ? 36.173 5.775 10.992 1.00 60.14 266 THR B CA 1
ATOM 1803 C C . THR A 1 227 ? 36.046 7.279 11.261 1.00 58.86 266 THR B C 1
ATOM 1804 O O . THR A 1 227 ? 35.681 8.059 10.370 1.00 57.64 266 THR B O 1
ATOM 1808 N N . ASP A 1 228 ? 36.350 7.701 12.481 1.00 58.59 267 ASP B N 1
ATOM 1809 C CA . ASP A 1 228 ? 36.418 9.133 12.718 1.00 56.89 267 ASP B CA 1
ATOM 1810 C C . ASP A 1 228 ? 37.741 9.693 12.226 1.00 54.21 267 ASP B C 1
ATOM 1811 O O . ASP A 1 228 ? 38.795 9.420 12.809 1.00 55.06 267 ASP B O 1
ATOM 1816 N N . LEU A 1 229 ? 37.665 10.485 11.161 1.00 51.33 268 LEU B N 1
ATOM 1817 C CA . LEU A 1 229 ? 38.821 11.110 10.531 1.00 50.54 268 LEU B CA 1
ATOM 1818 C C . LEU A 1 229 ? 39.712 11.887 11.493 1.00 51.98 268 LEU B C 1
ATOM 1819 O O . LEU A 1 229 ? 40.938 11.746 11.472 1.00 52.66 268 LEU B O 1
ATOM 1824 N N . VAL A 1 230 ? 39.103 12.704 12.340 1.00 52.62 269 VAL B N 1
ATOM 1825 C CA . VAL A 1 230 ? 39.887 13.496 13.261 1.00 54.81 269 VAL B CA 1
ATOM 1826 C C . VAL A 1 230 ? 40.573 12.585 14.278 1.00 58.98 269 VAL B C 1
ATOM 1827 O O . VAL A 1 230 ? 41.775 12.737 14.547 1.00 60.52 269 VAL B O 1
ATOM 1831 N N . GLY A 1 231 ? 39.821 11.637 14.829 1.00 61.04 270 GLY B N 1
ATOM 1832 C CA . GLY A 1 231 ? 40.381 10.667 15.755 1.00 64.44 270 GLY B CA 1
ATOM 1833 C C . GLY A 1 231 ? 41.572 9.925 15.169 1.00 65.44 270 GLY B C 1
ATOM 1834 O O . GLY A 1 231 ? 42.651 9.894 15.763 1.00 67.21 270 GLY B O 1
ATOM 1835 N N . ALA A 1 232 ? 41.363 9.332 13.995 1.00 64.51 271 ALA B N 1
ATOM 1836 C CA . ALA A 1 232 ? 42.427 8.689 13.237 1.00 64.36 271 ALA B CA 1
ATOM 1837 C C . ALA A 1 232 ? 43.639 9.598 13.168 1.00 65.89 271 ALA B C 1
ATOM 1838 O O . ALA A 1 232 ? 44.752 9.181 13.487 1.00 67.46 271 ALA B O 1
ATOM 1840 N N . ILE A 1 233 ? 43.415 10.845 12.770 1.00 65.35 272 ILE B N 1
ATOM 1841 C CA . ILE A 1 233 ? 44.502 11.802 12.657 1.00 67.38 272 ILE B CA 1
ATOM 1842 C C . ILE A 1 233 ? 45.245 11.967 13.968 1.00 70.95 272 ILE B C 1
ATOM 1843 O O . ILE A 1 233 ? 46.449 11.767 14.029 1.00 72.80 272 ILE B O 1
ATOM 1848 N N . LEU A 1 234 ? 44.514 12.291 15.025 1.00 72.46 273 LEU B N 1
ATOM 1849 C CA . LEU A 1 234 ? 45.136 12.614 16.295 1.00 75.47 273 LEU B CA 1
ATOM 1850 C C . LEU A 1 234 ? 45.681 11.400 17.031 1.00 78.04 273 LEU B C 1
ATOM 1851 O O . LEU A 1 234 ? 45.944 11.471 18.235 1.00 80.41 273 LEU B O 1
ATOM 1856 N N . SER A 1 235 ? 45.860 10.296 16.303 1.00 77.25 274 SER B N 1
ATOM 1857 C CA . SER A 1 235 ? 46.500 9.092 16.843 1.00 78.31 274 SER B CA 1
ATOM 1858 C C . SER A 1 235 ? 47.962 8.992 16.413 1.00 79.00 274 SER B C 1
ATOM 1859 O O . SER A 1 235 ? 48.839 8.680 17.221 1.00 81.44 274 SER B O 1
ATOM 1862 N N . GLN A 1 240 ? 52.470 13.703 15.715 1.00 90.23 279 GLN B N 1
ATOM 1863 C CA . GLN A 1 240 ? 51.884 14.305 14.523 1.00 87.45 279 GLN B CA 1
ATOM 1864 C C . GLN A 1 240 ? 52.517 15.674 14.257 1.00 88.17 279 GLN B C 1
ATOM 1865 O O . GLN A 1 240 ? 52.336 16.562 15.083 1.00 89.50 279 GLN B O 1
ATOM 1871 N N . ASN A 1 241 ? 53.221 15.923 13.138 1.00 87.15 280 ASN B N 1
ATOM 1872 C CA . ASN A 1 241 ? 53.200 15.282 11.802 1.00 85.27 280 ASN B CA 1
ATOM 1873 C C . ASN A 1 241 ? 51.922 15.659 11.071 1.00 81.53 280 ASN B C 1
ATOM 1874 O O . ASN A 1 241 ? 51.974 16.253 10.000 1.00 80.76 280 ASN B O 1
ATOM 1879 N N . ILE A 1 242 ? 50.774 15.323 11.638 1.00 78.39 281 ILE B N 1
ATOM 1880 C CA . ILE A 1 242 ? 49.521 15.761 11.053 1.00 74.74 281 ILE B CA 1
ATOM 1881 C C . ILE A 1 242 ? 48.801 16.680 12.028 1.00 74.76 281 ILE B C 1
ATOM 1882 O O . ILE A 1 242 ? 47.958 16.267 12.833 1.00 75.51 281 ILE B O 1
ATOM 1887 N N . ASN A 1 243 ? 49.167 17.947 11.936 1.00 73.68 282 ASN B N 1
ATOM 1888 C CA . ASN A 1 243 ? 48.664 18.973 12.823 1.00 72.57 282 ASN B CA 1
ATOM 1889 C C . ASN A 1 243 ? 47.546 19.767 12.157 1.00 69.86 282 ASN B C 1
ATOM 1890 O O . ASN A 1 243 ? 47.803 20.587 11.271 1.00 69.18 282 ASN B O 1
ATOM 1895 N N . LEU A 1 244 ? 46.312 19.517 12.592 1.00 68.79 283 LEU B N 1
ATOM 1896 C CA . LEU A 1 244 ? 45.125 20.152 12.013 1.00 67.71 283 LEU B CA 1
ATOM 1897 C C . LEU A 1 244 ? 45.144 21.673 12.115 1.00 69.13 283 LEU B C 1
ATOM 1898 O O . LEU A 1 244 ? 44.454 22.359 11.371 1.00 66.97 283 LEU B O 1
ATOM 1903 N N . ARG A 1 245 ? 45.923 22.204 13.051 1.00 73.28 284 ARG B N 1
ATOM 1904 C CA . ARG A 1 245 ? 45.914 23.637 13.284 1.00 76.19 284 ARG B CA 1
ATOM 1905 C C . ARG A 1 245 ? 46.899 24.358 12.383 1.00 74.61 284 ARG B C 1
ATOM 1906 O O . ARG A 1 245 ? 47.004 25.574 12.444 1.00 74.91 284 ARG B O 1
ATOM 1914 N N . CYS A 1 246 ? 47.575 23.627 11.500 1.00 75.05 285 CYS B N 1
ATOM 1915 C CA . CYS A 1 246 ? 48.527 24.243 10.573 1.00 77.04 285 CYS B CA 1
ATOM 1916 C C . CYS A 1 246 ? 48.281 23.820 9.141 1.00 77.46 285 CYS B C 1
ATOM 1917 O O . CYS A 1 246 ? 48.838 24.406 8.216 1.00 79.38 285 CYS B O 1
ATOM 1920 N N . ILE A 1 247 ? 47.449 22.801 8.956 1.00 76.48 286 ILE B N 1
ATOM 1921 C CA . ILE A 1 247 ? 47.283 22.201 7.635 1.00 74.58 286 ILE B CA 1
ATOM 1922 C C . ILE A 1 247 ? 45.822 22.228 7.180 1.00 71.68 286 ILE B C 1
ATOM 1923 O O . ILE A 1 247 ? 44.918 22.323 8.008 1.00 72.30 286 ILE B O 1
ATOM 1928 N N . ASN A 1 248 ? 45.587 22.162 5.869 1.00 66.46 287 ASN B N 1
ATOM 1929 C CA . ASN A 1 248 ? 44.217 22.219 5.325 1.00 61.27 287 ASN B CA 1
ATOM 1930 C C . ASN A 1 248 ? 43.993 21.335 4.097 1.00 59.35 287 ASN B C 1
ATOM 1931 O O . ASN A 1 248 ? 42.970 21.438 3.421 1.00 57.95 287 ASN B O 1
ATOM 1936 N N . ASP A 1 249 ? 44.955 20.468 3.805 1.00 58.83 288 ASP B N 1
ATOM 1937 C CA . ASP A 1 249 ? 44.840 19.557 2.681 1.00 57.42 288 ASP B CA 1
ATOM 1938 C C . ASP A 1 249 ? 45.189 18.153 3.119 1.00 57.62 288 ASP B C 1
ATOM 1939 O O . ASP A 1 249 ? 46.203 17.929 3.771 1.00 58.90 288 ASP B O 1
ATOM 1944 N N . PHE A 1 250 ? 44.336 17.201 2.776 1.00 57.13 289 PHE B N 1
ATOM 1945 C CA . PHE A 1 250 ? 44.487 15.868 3.326 1.00 57.93 289 PHE B CA 1
ATOM 1946 C C . PHE A 1 250 ? 44.409 14.803 2.235 1.00 58.47 289 PHE B C 1
ATOM 1947 O O . PHE A 1 250 ? 43.346 14.577 1.658 1.00 58.42 289 PHE B O 1
ATOM 1955 N N . ASP A 1 251 ? 45.546 14.178 1.933 1.00 59.06 290 ASP B N 1
ATOM 1956 C CA . ASP A 1 251 ? 45.557 13.066 0.994 1.00 58.74 290 ASP B CA 1
ATOM 1957 C C . ASP A 1 251 ? 45.436 11.791 1.811 1.00 56.47 290 ASP B C 1
ATOM 1958 O O . ASP A 1 251 ? 46.289 11.491 2.640 1.00 56.39 290 ASP B O 1
ATOM 1963 N N . ILE A 1 252 ? 44.342 11.071 1.595 1.00 54.53 291 ILE B N 1
ATOM 1964 C CA . ILE A 1 252 ? 44.028 9.884 2.380 1.00 53.58 291 ILE B CA 1
ATOM 1965 C C . ILE A 1 252 ? 43.972 8.661 1.496 1.00 52.48 291 ILE B C 1
ATOM 1966 O O . ILE A 1 252 ? 43.305 8.665 0.448 1.00 52.17 291 ILE B O 1
ATOM 1971 N N . ARG A 1 253 ? 44.684 7.618 1.906 1.00 51.78 292 ARG B N 1
ATOM 1972 C CA . ARG A 1 253 ? 44.596 6.354 1.194 1.00 50.94 292 ARG B CA 1
ATOM 1973 C C . ARG A 1 253 ? 43.987 5.260 2.061 1.00 50.57 292 ARG B C 1
ATOM 1974 O O . ARG A 1 253 ? 44.381 5.055 3.207 1.00 51.41 292 ARG B O 1
ATOM 1982 N N . LEU A 1 254 ? 43.005 4.576 1.499 1.00 49.52 293 LEU B N 1
ATOM 1983 C CA . LEU A 1 254 ? 42.394 3.430 2.146 1.00 49.18 293 LEU B CA 1
ATOM 1984 C C . LEU A 1 254 ? 42.757 2.176 1.362 1.00 49.78 293 LEU B C 1
ATOM 1985 O O . LEU A 1 254 ? 42.416 2.047 0.187 1.00 48.56 293 LEU B O 1
ATOM 1990 N N . VAL A 1 255 ? 43.496 1.277 1.995 1.00 52.01 294 VAL B N 1
ATOM 1991 C CA . VAL A 1 255 ? 43.855 0.039 1.329 1.00 54.21 294 VAL B CA 1
ATOM 1992 C C . VAL A 1 255 ? 42.807 -1.024 1.625 1.00 56.54 294 VAL B C 1
ATOM 1993 O O . VAL A 1 255 ? 42.606 -1.403 2.772 1.00 56.46 294 VAL B O 1
ATOM 1997 N N . ALA A 1 256 ? 42.106 -1.461 0.583 1.00 58.62 295 ALA B N 1
ATOM 1998 C CA . ALA A 1 256 ? 41.091 -2.491 0.726 1.00 60.36 295 ALA B CA 1
ATOM 1999 C C . ALA A 1 256 ? 41.699 -3.863 0.472 1.00 63.88 295 ALA B C 1
ATOM 2000 O O . ALA A 1 256 ? 42.679 -4.009 -0.266 1.00 63.73 295 ALA B O 1
ATOM 2002 N N . HIS A 1 257 ? 41.115 -4.870 1.097 1.00 66.86 296 HIS B N 1
ATOM 2003 C CA . HIS A 1 257 ? 41.499 -6.237 0.830 1.00 70.34 296 HIS B CA 1
ATOM 2004 C C . HIS A 1 257 ? 40.280 -7.121 1.034 1.00 70.91 296 HIS B C 1
ATOM 2005 O O . HIS A 1 257 ? 39.402 -6.808 1.849 1.00 70.43 296 HIS B O 1
ATOM 2012 N N . HIS A 1 258 ? 40.205 -8.204 0.271 1.00 71.58 297 HIS B N 1
ATOM 2013 C CA . HIS A 1 258 ? 39.149 -9.160 0.488 1.00 72.56 297 HIS B CA 1
ATOM 2014 C C . HIS A 1 258 ? 39.249 -9.666 1.924 1.00 75.49 297 HIS B C 1
ATOM 2015 O O . HIS A 1 258 ? 40.344 -9.812 2.459 1.00 76.78 297 HIS B O 1
ATOM 2022 N N . CYS A 1 259 ? 38.104 -9.907 2.553 1.00 76.99 298 CYS B N 1
ATOM 2023 C CA . CYS A 1 259 ? 38.068 -10.166 3.989 1.00 79.34 298 CYS B CA 1
ATOM 2024 C C . CYS A 1 259 ? 38.526 -11.562 4.374 1.00 83.94 298 CYS B C 1
ATOM 2025 O O . CYS A 1 259 ? 38.748 -11.816 5.554 1.00 85.01 298 CYS B O 1
ATOM 2028 N N . ASN A 1 260 ? 38.636 -12.466 3.400 1.00 87.33 299 ASN B N 1
ATOM 2029 C CA . ASN A 1 260 ? 39.034 -13.863 3.642 1.00 93.25 299 ASN B CA 1
ATOM 2030 C C . ASN A 1 260 ? 38.030 -14.657 4.505 1.00 96.92 299 ASN B C 1
ATOM 2031 O O . ASN A 1 260 ? 38.012 -15.889 4.473 1.00 99.55 299 ASN B O 1
ATOM 2036 N N . CYS A 1 261 ? 37.190 -13.941 5.249 1.00 93.27 300 CYS B N 1
ATOM 2037 C CA . CYS A 1 261 ? 36.066 -14.502 5.996 1.00 92.33 300 CYS B CA 1
ATOM 2038 C C . CYS A 1 261 ? 34.946 -15.004 5.076 1.00 90.07 300 CYS B C 1
ATOM 2039 O O . CYS A 1 261 ? 34.936 -14.709 3.878 1.00 88.38 300 CYS B O 1
ATOM 2042 N N . PRO A 1 262 ? 33.990 -15.765 5.635 1.00 90.24 301 PRO B N 1
ATOM 2043 C CA . PRO A 1 262 ? 32.831 -16.195 4.846 1.00 89.07 301 PRO B CA 1
ATOM 2044 C C . PRO A 1 262 ? 31.805 -15.093 4.587 1.00 85.34 301 PRO B C 1
ATOM 2045 O O . PRO A 1 262 ? 30.610 -15.347 4.704 1.00 86.35 301 PRO B O 1
ATOM 2049 N N . ASP A 1 263 ? 32.250 -13.894 4.236 1.00 81.32 302 ASP B N 1
ATOM 2050 C CA . ASP A 1 263 ? 31.314 -12.850 3.832 1.00 77.62 302 ASP B CA 1
ATOM 2051 C C . ASP A 1 263 ? 31.547 -12.488 2.380 1.00 75.03 302 ASP B C 1
ATOM 2052 O O . ASP A 1 263 ? 30.751 -11.743 1.798 1.00 73.65 302 ASP B O 1
ATOM 2057 N N . ASP A 1 264 ? 32.624 -13.022 1.798 1.00 74.68 303 ASP B N 1
ATOM 2058 C CA . ASP A 1 264 ? 33.007 -12.688 0.425 1.00 73.63 303 ASP B CA 1
ATOM 2059 C C . ASP A 1 264 ? 32.906 -11.171 0.216 1.00 71.29 303 ASP B C 1
ATOM 2060 O O . ASP A 1 264 ? 32.343 -10.711 -0.777 1.00 71.35 303 ASP B O 1
ATOM 2065 N N . THR A 1 265 ? 33.424 -10.406 1.178 1.00 69.16 304 THR B N 1
ATOM 2066 C CA . THR A 1 265 ? 33.274 -8.952 1.204 1.00 65.58 304 THR B CA 1
ATOM 2067 C C . THR A 1 265 ? 34.640 -8.296 1.422 1.00 63.88 304 THR B C 1
ATOM 2068 O O . THR A 1 265 ? 35.575 -8.937 1.885 1.00 65.29 304 THR B O 1
ATOM 2072 N N . TYR A 1 266 ? 34.775 -7.036 1.035 1.00 61.00 305 TYR B N 1
ATOM 2073 C CA . TYR A 1 266 ? 36.022 -6.334 1.218 1.00 59.30 305 TYR B CA 1
ATOM 2074 C C . TYR A 1 266 ? 36.009 -5.535 2.495 1.00 58.82 305 TYR B C 1
ATOM 2075 O O . TYR A 1 266 ? 34.951 -5.178 3.028 1.00 58.93 305 TYR B O 1
ATOM 2084 N N . VAL A 1 267 ? 37.203 -5.291 3.006 1.00 58.25 306 VAL B N 1
ATOM 2085 C CA . VAL A 1 267 ? 37.380 -4.477 4.188 1.00 57.37 306 VAL B CA 1
ATOM 2086 C C . VAL A 1 267 ? 38.582 -3.584 4.001 1.00 56.60 306 VAL B C 1
ATOM 2087 O O . VAL A 1 267 ? 39.368 -3.791 3.084 1.00 57.28 306 VAL B O 1
ATOM 2091 N N . VAL A 1 268 ? 38.733 -2.599 4.878 1.00 55.51 307 VAL B N 1
ATOM 2092 C CA . VAL A 1 268 ? 39.869 -1.688 4.813 1.00 54.33 307 VAL B CA 1
ATOM 2093 C C . VAL A 1 268 ? 40.895 -2.118 5.858 1.00 55.21 307 VAL B C 1
ATOM 2094 O O . VAL A 1 268 ? 40.559 -2.294 7.028 1.00 55.80 307 VAL B O 1
ATOM 2098 N N . VAL A 1 269 ? 42.139 -2.304 5.423 1.00 55.74 308 VAL B N 1
ATOM 2099 C CA . VAL A 1 269 ? 43.197 -2.879 6.253 1.00 58.36 308 VAL B CA 1
ATOM 2100 C C . VAL A 1 269 ? 44.402 -1.961 6.428 1.00 59.47 308 VAL B C 1
ATOM 2101 O O . VAL A 1 269 ? 45.428 -2.392 6.951 1.00 62.29 308 VAL B O 1
ATOM 2105 N N . GLN A 1 270 ? 44.275 -0.715 5.978 1.00 57.57 309 GLN B N 1
ATOM 2106 C CA . GLN A 1 270 ? 45.321 0.299 6.097 1.00 57.46 309 GLN B CA 1
ATOM 2107 C C . GLN A 1 270 ? 44.768 1.668 5.739 1.00 56.07 309 GLN B C 1
ATOM 2108 O O . GLN A 1 270 ? 44.203 1.867 4.651 1.00 55.17 309 GLN B O 1
ATOM 2114 N N . ILE A 1 271 ? 44.926 2.617 6.646 1.00 55.51 310 ILE B N 1
ATOM 2115 C CA . ILE A 1 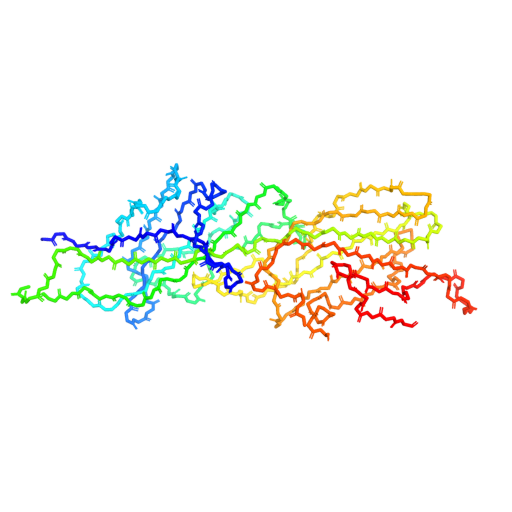271 ? 44.570 3.975 6.311 1.00 54.30 310 ILE B CA 1
ATOM 2116 C C . ILE A 1 271 ? 45.809 4.882 6.383 1.00 53.79 310 ILE B C 1
ATOM 2117 O O . ILE A 1 271 ? 46.447 5.021 7.428 1.00 55.17 310 ILE B O 1
ATOM 2122 N N . TRP A 1 272 ? 46.169 5.444 5.235 1.00 52.20 311 TRP B N 1
ATOM 2123 C CA . TRP A 1 272 ? 47.284 6.368 5.123 1.00 52.19 311 TRP B CA 1
ATOM 2124 C C . TRP A 1 272 ? 46.748 7.791 5.093 1.00 51.87 311 TRP B C 1
ATOM 2125 O O . TRP A 1 272 ? 45.756 8.060 4.411 1.00 51.54 311 TRP B O 1
ATOM 2136 N N . ILE A 1 273 ? 47.396 8.697 5.824 1.00 51.64 312 ILE B N 1
ATOM 2137 C CA . ILE A 1 273 ? 47.071 10.123 5.766 1.00 49.19 312 ILE B CA 1
ATOM 2138 C C . ILE A 1 273 ? 48.355 10.935 5.614 1.00 49.86 312 ILE B C 1
ATOM 2139 O O . ILE A 1 273 ? 49.292 10.804 6.410 1.00 51.23 312 ILE B O 1
ATOM 2144 N N . ASN A 1 274 ? 48.388 11.742 4.556 1.00 49.05 313 ASN B N 1
ATOM 2145 C CA . ASN A 1 274 ? 49.542 12.547 4.182 1.00 50.30 313 ASN B CA 1
ATOM 2146 C C . ASN A 1 274 ? 50.850 11.772 4.247 1.00 52.57 313 ASN B C 1
ATOM 2147 O O . ASN A 1 274 ? 51.879 12.281 4.695 1.00 55.26 313 ASN B O 1
ATOM 2152 N N . GLY A 1 275 ? 50.809 10.531 3.783 1.00 52.22 314 GLY B N 1
ATOM 2153 C CA . GLY A 1 275 ? 52.013 9.730 3.664 1.00 53.72 314 GLY B CA 1
ATOM 2154 C C . GLY A 1 275 ? 52.394 8.976 4.922 1.00 54.48 314 GLY B C 1
ATOM 2155 O O . GLY A 1 275 ? 53.384 8.281 4.942 1.00 56.10 314 GLY B O 1
ATOM 2156 N N . TRP A 1 276 ? 51.618 9.126 5.984 1.00 54.22 315 TRP B N 1
ATOM 2157 C CA . TRP A 1 276 ? 51.855 8.344 7.191 1.00 55.79 315 TRP B CA 1
ATOM 2158 C C . TRP A 1 276 ? 50.877 7.184 7.300 1.00 54.26 315 TRP B C 1
ATOM 2159 O O . TRP A 1 276 ? 49.692 7.322 6.997 1.00 52.31 315 TRP B O 1
ATOM 2170 N N . LEU A 1 277 ? 51.366 6.039 7.738 1.00 56.52 316 LEU B N 1
ATOM 2171 C CA . LEU A 1 277 ? 50.488 4.915 8.008 1.00 57.29 316 LEU B CA 1
ATOM 2172 C C . LEU A 1 277 ? 49.881 5.134 9.380 1.00 59.85 316 LEU B C 1
ATOM 2173 O O . LEU A 1 277 ? 50.565 5.070 10.393 1.00 62.49 316 LEU B O 1
ATOM 2178 N N . ILE A 1 278 ? 48.582 5.401 9.393 1.00 59.50 317 ILE B N 1
ATOM 2179 C CA . ILE A 1 278 ? 47.869 5.804 10.602 1.00 59.73 317 ILE B CA 1
ATOM 2180 C C . ILE A 1 278 ? 47.341 4.606 11.392 1.00 61.40 317 ILE B C 1
ATOM 2181 O O . ILE A 1 278 ? 47.409 4.580 12.619 1.00 62.13 317 ILE B O 1
ATOM 2186 N N . HIS A 1 279 ? 46.803 3.625 10.675 1.00 62.65 318 HIS B N 1
ATOM 2187 C CA . HIS A 1 279 ? 46.268 2.411 11.281 1.00 66.07 318 HIS B CA 1
ATOM 2188 C C . HIS A 1 279 ? 46.298 1.266 10.287 1.00 67.12 318 HIS B C 1
ATOM 2189 O O . HIS A 1 279 ? 45.971 1.426 9.108 1.00 64.88 318 HIS B O 1
ATOM 2196 N N . SER A 1 280 ? 46.725 0.113 10.777 1.00 71.46 319 SER B N 1
ATOM 2197 C CA . SER A 1 280 ? 46.507 -1.146 10.090 1.00 74.06 319 SER B CA 1
ATOM 2198 C C . SER A 1 280 ? 45.345 -1.827 10.812 1.00 76.42 319 SER B C 1
ATOM 2199 O O . SER A 1 280 ? 44.992 -1.443 11.935 1.00 76.91 319 SER B O 1
ATOM 2202 N N . TYR A 1 281 ? 44.750 -2.834 10.182 1.00 78.06 320 TYR B N 1
ATOM 2203 C CA . TYR A 1 281 ? 43.631 -3.532 10.796 1.00 79.94 320 TYR B CA 1
ATOM 2204 C C . TYR A 1 281 ? 43.783 -5.043 10.670 1.00 82.80 320 TYR B C 1
ATOM 2205 O O . TYR A 1 281 ? 44.339 -5.542 9.691 1.00 83.38 320 TYR B O 1
#

Radius of gyration: 22.16 Å; Cα contacts (8 Å, |Δi|>4): 685; chains: 1; bounding box: 39×80×42 Å

Sequence (275 aa):
CPRGVYVNFYSQTECAENPSYPAEVARLNVYAFDKDGILRSANVFEDVQLSAAKEWLIPLEKDGLYTIFAWGNIDDHYNIGEIKIGETTKQQVLRLKQDGKWATNIDGTTLWYATSPVVELKNEDGADQYIHTRANLREYTNRVTVSVDSLPHPENYEIKLASSNGSYRFDGTVAKADSTYYPGETKVVGDSTCRAFFTTLKLESGHENTLSVTHKPTGREIFRTDLVGAILSQNINLRCINDFDIRLVAHHCNCPDDTYVVVQIWINGWLIHSY

B-factor: mean 64.24, std 14.06, range [35.33, 134.58]

Foldseek 3Di:
DWEWEKEAEWAAQVPRPDTHFDQLFFKKWKWKAFPVQFTAFTDIGGRDRHDPPDIDTTTGDDWHKIKMKMKGPPDPQDDADDDDHPHDGQFDWRFGDADVQAGDADPPHWMWIWIWPIDTQDDVPPGDDYHYTYIHIATFKAKEKEKEFQAAPCVQKDKKWKWQAGIQGSHGDGDGDGIHIFDWDWDQDDNGMIMTIGIDGHDDPDTATKIWMARNVVRRTQDIDRPRVLQVLPPPDSSRHRYKYKYWYKDQPPDVPSDIHTAWIDIPRRTRGGD

Secondary structure (DSSP, 8-state):
--EEEEEEEEB--SS-SS-B--TT---EEEEEE-TTSBEEEEEEE-S----TT--EEEEE-S-EEEEEEEEE---TTB------TTT-BTTSB--B-EETTEEPP-TT---EEEEPPPEEE----S--SSEEEEEE-EE--EEEEEEEES-SSGGGEEEEEEES-S-BBSSSPBPP---EEE--EEEE-SSS-EEEEEEES---SSS-EEEEEEETTTTEEEEEEEHHHHHT-----TTT--EEEEEEEEEE--STT--EEEEEEEETTEEEEE-

Nearest PDB structures (foldseek):
  5nfi-assembly1_B  TM=1.004E+00  e=4.832E-55  Porphyromonas gingivalis ATCC 33277
  3gf8-assembly1_A  TM=7.858E-01  e=1.035E-17  Bacteroides thetaiotaomicron VPI-5482
  4qdg-assembly1_A  TM=7.420E-01  e=1.514E-15  Bacteroides thetaiotaomicron VPI-5482
  3pay-assembly1_A  TM=7.327E-01  e=2.068E-15  Bacteroides ovatus ATCC 8483
  5cag-assembly1_A  TM=6.180E-01  e=3.188E-07  Bacteroides ovatus ATCC 8483